Protein AF-A0A3S4TH93-F1 (afdb_monomer)

Solvent-accessible surface area (backbone atoms only — not comparable to full-atom values): 17987 Å² total; per-residue (Å²): 134,90,83,75,85,76,82,83,85,85,84,85,86,86,77,92,58,78,90,70,68,73,74,66,93,73,93,70,85,82,85,89,73,98,74,87,71,94,84,72,79,44,75,88,86,84,91,81,90,81,84,83,84,68,71,59,58,72,49,79,46,81,51,80,39,47,14,24,50,93,43,66,84,73,42,22,39,45,77,72,47,76,49,78,50,79,55,24,91,42,69,42,69,25,43,39,39,35,37,38,24,57,24,39,4,66,67,43,73,80,45,71,59,22,30,25,33,38,39,42,35,44,90,89,42,74,48,76,45,66,57,78,54,33,10,81,73,36,51,18,14,33,76,47,76,46,80,41,82,40,60,49,64,47,40,54,41,37,38,38,57,41,29,36,56,90,84,64,81,82,64,70,47,18,44,37,32,42,41,39,40,35,41,39,34,59,65,33,51,65,59,60,80,76,31,27,11,42,37,35,77,50,67,58,34,81,90,33,55,86,68,50,32,84,88,41,58,84,59,91,64,96,45,94,55,25,38,38,55,67,73,37,67,74,82,49,82,95,33,34,48,55,56,36,34,64,50,70,75,64,34,62,42,36,20,47,15,26,50,51,24,39,33,41,26,28,58,38,97,44,59,29,50,47,54,33,67,55,47,40,53,56,51,44,75,49,57,93,67,51,59,68,58,28,45,52,57,25,52,54,35,43,59,49,20,63,53,42,55,90,71,121

pLDDT: mean 88.84, std 12.14, range [34.12, 98.75]

Sequence (312 aa):
GISGATAFHFTAYRADITYLGLVGSGANTLSVGDMAFSKGDDGAGIAVIVDDGSGAAIQLRDGMDRAYAPNPSPGDTTIAQTFNFLPADIERTATLSMFFSSVEGVISGSGPQRPSAIEVTIDGVVEVLDNVLGSHDGDEWDTFIHSVNIPAGVTSLTVQALSVDNENVGRLVASLNWITAGLSVPPGEDEQGFGEGCTPGYWKQSQHFDSWPAPYTPETQFTSGTQFSDVFEDAFPGMTLLEVLGQGGGGLKALGRHTVAALFNGKSDVSYDLSWMKVIEAFNSVYPGSKKEYEALKNEFAGLNEQGCPLN

Nearest PDB structures (foldseek):
  6tjy-assembly1_G  TM=3.930E-01  e=1.238E-03  Influenza A virus (A/harbour seal/Germany/1/2014(H10N7))
  4f23-assembly1_C  TM=3.961E-01  e=1.658E-03  Influenza A virus (A/black-headed gull/Sweden/2/99(H16N3))
  4fiu-assembly1_C  TM=3.952E-01  e=1.758E-03  Influenza A virus (A/black-headed gull/Sweden/2/99(H16N3))
  8iyk-assembly1_J  TM=3.141E-01  e=1.505E-04  Escherichia phage Lambda
  6op0-assembly1_C  TM=4.498E-01  e=2.264E-01  Homo sapiens

Structure (mmCIF, N/CA/C/O backbone):
data_AF-A0A3S4TH93-F1
#
_entry.id   AF-A0A3S4TH93-F1
#
loop_
_atom_site.group_PDB
_atom_site.id
_atom_site.type_symbol
_atom_site.label_atom_id
_atom_site.label_alt_id
_atom_site.label_comp_id
_atom_site.label_asym_id
_atom_site.label_entity_id
_atom_site.label_seq_id
_atom_site.pdbx_PDB_ins_code
_atom_site.Cartn_x
_atom_site.Cartn_y
_atom_site.Cartn_z
_atom_site.occupancy
_atom_site.B_iso_or_equiv
_atom_site.auth_seq_id
_atom_site.auth_comp_id
_atom_site.auth_asym_id
_atom_site.auth_atom_id
_atom_site.pdbx_PDB_model_num
ATOM 1 N N . GLY A 1 1 ? 38.047 -22.038 -28.467 1.00 34.12 1 GLY A N 1
ATOM 2 C CA . GLY A 1 1 ? 37.950 -21.580 -27.073 1.00 34.12 1 GLY A CA 1
ATOM 3 C C . GLY A 1 1 ? 37.763 -20.089 -27.105 1.00 34.12 1 GLY A C 1
ATOM 4 O O . GLY A 1 1 ? 38.676 -19.409 -27.549 1.00 34.12 1 GLY A O 1
ATOM 5 N N . ILE A 1 2 ? 36.572 -19.607 -26.757 1.00 38.16 2 ILE A N 1
ATOM 6 C CA . ILE A 1 2 ? 36.279 -18.172 -26.719 1.00 38.16 2 ILE A CA 1
ATOM 7 C C . ILE A 1 2 ? 36.610 -17.715 -25.301 1.00 38.16 2 ILE A C 1
ATOM 9 O O . ILE A 1 2 ? 35.937 -18.079 -24.341 1.00 38.16 2 ILE A O 1
ATOM 13 N N . SER A 1 3 ? 37.741 -17.031 -25.178 1.00 43.16 3 SER A N 1
ATOM 14 C CA . SER A 1 3 ? 38.241 -16.458 -23.938 1.00 43.16 3 SER A CA 1
ATOM 15 C C . SER A 1 3 ? 37.475 -15.185 -23.594 1.00 43.16 3 SER A C 1
ATOM 17 O O . SER A 1 3 ? 37.432 -14.267 -24.410 1.00 43.16 3 SER A O 1
ATOM 19 N N . GLY A 1 4 ? 36.983 -15.112 -22.357 1.00 40.97 4 GLY A N 1
ATOM 20 C CA . GLY A 1 4 ? 36.744 -13.847 -21.665 1.00 40.97 4 GLY A CA 1
ATOM 21 C C . GLY A 1 4 ? 35.331 -13.287 -21.775 1.00 40.97 4 GLY A C 1
ATOM 22 O O . GLY A 1 4 ? 35.159 -12.178 -22.264 1.00 40.97 4 GLY A O 1
ATOM 23 N N . ALA A 1 5 ? 34.331 -13.991 -21.239 1.00 43.59 5 ALA A N 1
ATOM 24 C CA . ALA A 1 5 ? 33.166 -13.284 -20.715 1.00 43.59 5 ALA A CA 1
ATOM 25 C C . ALA A 1 5 ? 33.645 -12.486 -19.493 1.00 43.59 5 ALA A C 1
ATOM 27 O O . ALA A 1 5 ? 33.886 -13.052 -18.427 1.00 43.59 5 ALA A O 1
ATOM 28 N N . THR A 1 6 ? 33.879 -11.185 -19.655 1.00 46.28 6 THR A N 1
ATOM 29 C CA . THR A 1 6 ? 33.990 -10.285 -18.509 1.00 46.28 6 THR A CA 1
ATOM 30 C C . THR A 1 6 ? 32.668 -10.355 -17.762 1.00 46.28 6 THR A C 1
ATOM 32 O O . THR A 1 6 ? 31.643 -9.931 -18.292 1.00 46.28 6 THR A O 1
ATOM 35 N N . ALA A 1 7 ? 32.672 -10.931 -16.561 1.00 53.75 7 ALA A N 1
ATOM 36 C CA . ALA A 1 7 ? 31.523 -10.857 -15.675 1.00 53.75 7 ALA A CA 1
ATOM 37 C C . ALA A 1 7 ? 31.283 -9.375 -15.354 1.00 53.75 7 ALA A C 1
ATOM 39 O O . ALA A 1 7 ? 32.134 -8.712 -14.756 1.00 53.75 7 ALA A O 1
ATOM 40 N N . PHE A 1 8 ? 30.164 -8.831 -15.827 1.00 59.84 8 PHE A N 1
ATOM 41 C CA . PHE A 1 8 ? 29.694 -7.525 -15.391 1.00 59.84 8 PHE A CA 1
ATOM 42 C C . PHE A 1 8 ? 29.042 -7.723 -14.024 1.00 59.84 8 PHE A C 1
ATOM 44 O O . PHE A 1 8 ? 28.098 -8.500 -13.890 1.00 59.84 8 PHE A O 1
ATOM 51 N N . HIS A 1 9 ? 29.608 -7.082 -13.006 1.00 70.38 9 HIS A N 1
ATOM 52 C CA . HIS A 1 9 ? 29.091 -7.105 -11.645 1.00 70.38 9 HIS A CA 1
ATOM 53 C C . HIS A 1 9 ? 28.314 -5.814 -11.411 1.00 70.38 9 HIS A C 1
ATOM 55 O O . HIS A 1 9 ? 28.882 -4.734 -11.565 1.00 70.38 9 HIS A O 1
ATOM 61 N N . PHE A 1 10 ? 27.044 -5.947 -11.043 1.00 76.94 10 PHE A N 1
ATOM 62 C CA . PHE A 1 10 ? 26.177 -4.845 -10.644 1.00 76.94 10 PHE A CA 1
ATOM 63 C C . PHE A 1 10 ? 25.862 -5.000 -9.160 1.00 76.94 10 PHE A C 1
ATOM 65 O O . PHE A 1 10 ? 25.698 -6.123 -8.676 1.00 76.94 10 PHE A O 1
ATOM 72 N N . THR A 1 11 ? 25.804 -3.880 -8.449 1.00 85.25 11 THR A N 1
ATOM 73 C CA . THR A 1 11 ? 25.529 -3.855 -7.013 1.00 85.25 11 THR A CA 1
ATOM 74 C C . THR A 1 11 ? 24.635 -2.664 -6.712 1.00 85.25 11 THR A C 1
ATOM 76 O O . THR A 1 11 ? 24.977 -1.545 -7.079 1.00 85.25 11 THR A O 1
ATOM 79 N N . ALA A 1 12 ? 23.529 -2.893 -6.005 1.00 88.31 12 ALA A N 1
ATOM 80 C CA . ALA A 1 12 ? 22.790 -1.839 -5.317 1.00 88.31 12 ALA A CA 1
ATOM 81 C C . ALA A 1 12 ? 23.076 -1.916 -3.817 1.00 88.31 12 ALA A C 1
ATOM 83 O O . ALA A 1 12 ? 23.114 -3.003 -3.234 1.00 88.31 12 ALA A O 1
ATOM 84 N N . TYR A 1 13 ? 23.246 -0.753 -3.196 1.00 87.69 13 TYR A N 1
ATOM 85 C CA . TYR A 1 13 ? 23.358 -0.609 -1.749 1.00 87.69 13 TYR A CA 1
ATOM 86 C C . TYR A 1 13 ? 22.065 -0.024 -1.193 1.00 87.69 13 TYR A C 1
ATOM 88 O O . TYR A 1 13 ? 21.404 0.777 -1.850 1.00 87.69 13 TYR A O 1
ATOM 96 N N . ARG A 1 14 ? 21.708 -0.431 0.026 1.00 89.31 14 ARG A N 1
ATOM 97 C CA . ARG A 1 14 ? 20.491 0.009 0.715 1.00 89.31 14 ARG A CA 1
ATOM 98 C C . ARG A 1 14 ? 20.820 0.451 2.122 1.00 89.31 14 ARG A C 1
ATOM 100 O O . ARG A 1 14 ? 21.632 -0.182 2.797 1.00 89.31 14 ARG A O 1
ATOM 107 N N . ALA A 1 15 ? 20.141 1.497 2.564 1.00 89.56 15 ALA A N 1
ATOM 108 C CA . ALA A 1 15 ? 20.170 1.958 3.937 1.00 89.56 15 ALA A CA 1
ATOM 109 C C . ALA A 1 15 ? 18.773 2.440 4.328 1.00 89.56 15 ALA A C 1
ATOM 111 O O . ALA A 1 15 ? 18.174 3.242 3.612 1.00 89.56 15 ALA A O 1
ATOM 112 N N . ASP A 1 16 ? 18.272 1.967 5.468 1.00 91.00 16 ASP A N 1
ATOM 113 C CA . ASP A 1 16 ? 17.126 2.595 6.117 1.00 91.00 16 ASP A CA 1
ATOM 114 C C . ASP A 1 16 ? 17.605 3.886 6.791 1.00 91.00 16 ASP A C 1
ATOM 116 O O . ASP A 1 16 ? 18.435 3.863 7.704 1.00 91.00 16 ASP A O 1
ATOM 120 N N . ILE A 1 17 ? 17.101 5.016 6.299 1.00 92.00 17 ILE A N 1
ATOM 121 C CA . ILE A 1 17 ? 17.446 6.356 6.782 1.00 92.00 17 ILE A CA 1
ATOM 122 C C . ILE A 1 17 ? 16.330 6.991 7.621 1.00 92.00 17 ILE A C 1
ATOM 124 O O . ILE A 1 17 ? 16.443 8.160 7.990 1.00 92.00 17 ILE A O 1
ATOM 128 N N . THR A 1 18 ? 15.269 6.245 7.949 1.00 89.62 18 THR A N 1
ATOM 129 C CA . THR A 1 18 ? 14.057 6.759 8.613 1.00 89.62 18 THR A CA 1
ATOM 130 C C . THR A 1 18 ? 14.384 7.498 9.912 1.00 89.62 18 THR A C 1
ATOM 132 O O . THR A 1 18 ? 13.902 8.602 10.159 1.00 89.62 18 THR A O 1
ATOM 135 N N . TYR A 1 19 ? 15.283 6.939 10.725 1.00 91.50 19 TYR A N 1
ATOM 136 C CA . TYR A 1 19 ? 15.655 7.502 12.027 1.00 91.50 19 TYR A CA 1
ATOM 137 C C . TYR A 1 19 ? 16.681 8.640 11.960 1.00 91.50 19 TYR A C 1
ATOM 139 O O . TYR A 1 19 ? 17.022 9.214 12.993 1.00 91.50 19 TYR A O 1
ATOM 147 N N . LEU A 1 20 ? 17.183 8.983 10.769 1.00 91.06 20 LEU A N 1
ATOM 148 C CA . LEU A 1 20 ? 18.165 10.057 10.606 1.00 91.06 20 LEU A CA 1
ATOM 149 C C . LEU A 1 20 ? 17.520 11.452 10.590 1.00 91.06 20 LEU A C 1
ATOM 151 O O . LEU A 1 20 ? 18.237 12.446 10.675 1.00 91.06 20 LEU A O 1
ATOM 155 N N . GLY A 1 21 ? 16.187 11.541 10.475 1.00 90.38 21 GLY A N 1
ATOM 156 C CA . GLY A 1 21 ? 15.466 12.818 10.438 1.00 90.38 21 GLY A CA 1
ATOM 157 C C . GLY A 1 21 ? 15.796 13.676 9.211 1.00 90.38 21 GLY A C 1
ATOM 158 O O . GLY A 1 21 ? 15.691 14.898 9.274 1.00 90.38 21 GLY A O 1
ATOM 159 N N . LEU A 1 22 ? 16.236 13.045 8.114 1.00 90.25 22 LEU A N 1
ATOM 160 C CA . LEU A 1 22 ? 16.662 13.722 6.880 1.00 90.25 22 LEU A CA 1
ATOM 161 C C . LEU A 1 22 ? 15.500 14.090 5.950 1.00 90.25 22 LEU A C 1
ATOM 163 O O . LEU A 1 22 ? 15.680 14.905 5.050 1.00 90.25 22 LEU A O 1
ATOM 167 N N . VAL A 1 23 ? 14.336 13.469 6.147 1.00 91.56 23 VAL A N 1
ATOM 168 C CA . VAL A 1 23 ? 13.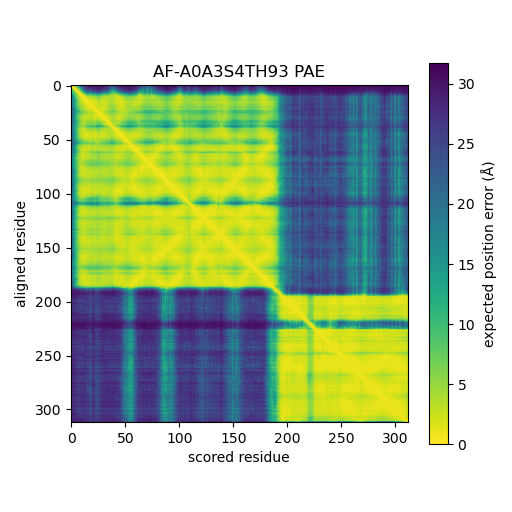128 13.697 5.351 1.00 91.56 23 VAL A CA 1
ATOM 169 C C . VAL A 1 23 ? 12.035 14.218 6.276 1.00 91.56 23 VAL A C 1
ATOM 171 O O . VAL A 1 23 ? 11.692 13.571 7.264 1.00 91.56 23 VAL A O 1
ATOM 174 N N . GLY A 1 24 ? 11.497 15.393 5.959 1.00 88.44 24 GLY A N 1
ATOM 175 C CA . GLY A 1 24 ? 10.366 16.005 6.652 1.00 88.44 24 GLY A CA 1
ATOM 176 C C . GLY A 1 24 ? 9.318 16.550 5.684 1.00 88.44 24 GLY A C 1
ATOM 177 O O . GLY A 1 24 ? 9.437 16.422 4.466 1.00 88.44 24 GLY A O 1
ATOM 178 N N . SER A 1 25 ? 8.274 17.176 6.226 1.00 85.69 25 SER A N 1
ATOM 179 C CA . SER A 1 25 ? 7.229 17.808 5.418 1.00 85.69 25 SER A CA 1
ATOM 180 C C . SER A 1 25 ? 7.787 18.950 4.561 1.00 85.69 25 SER A C 1
ATOM 182 O O . SER A 1 25 ? 8.503 19.819 5.059 1.00 85.69 25 SER A O 1
ATOM 184 N N . GLY A 1 26 ? 7.391 18.994 3.288 1.00 87.19 26 GLY A N 1
ATOM 185 C CA . GLY A 1 26 ? 7.821 20.019 2.336 1.00 87.19 26 GLY A CA 1
ATOM 186 C C . GLY A 1 26 ? 9.025 19.597 1.491 1.00 87.19 26 GLY A C 1
ATOM 187 O O . GLY A 1 26 ? 9.290 18.412 1.302 1.00 87.19 26 GLY A O 1
ATOM 188 N N . ALA A 1 27 ? 9.724 20.579 0.920 1.00 89.38 27 ALA A N 1
ATOM 189 C CA . ALA A 1 27 ? 10.884 20.324 0.073 1.00 89.38 27 ALA A CA 1
ATOM 190 C C . ALA A 1 27 ? 12.091 19.896 0.920 1.00 89.38 27 ALA A C 1
ATOM 192 O O . ALA A 1 27 ? 12.457 20.582 1.874 1.00 89.38 27 ALA A O 1
ATOM 193 N N . ASN A 1 28 ? 12.727 18.792 0.531 1.00 89.88 28 ASN A N 1
ATOM 194 C CA . ASN A 1 28 ? 13.939 18.278 1.158 1.00 89.88 28 ASN A CA 1
ATOM 195 C C . ASN A 1 28 ? 15.087 18.311 0.144 1.00 89.88 28 ASN A C 1
ATOM 197 O O . ASN A 1 28 ? 14.879 18.049 -1.039 1.00 89.88 28 ASN A O 1
ATOM 201 N N . THR A 1 29 ? 16.301 18.584 0.620 1.00 91.94 29 THR A N 1
ATOM 202 C CA . THR A 1 29 ? 17.531 18.450 -0.167 1.00 91.94 29 THR A CA 1
ATOM 203 C C . THR A 1 29 ? 18.443 17.480 0.561 1.00 91.94 29 THR A C 1
ATOM 205 O O . THR A 1 29 ? 18.827 17.737 1.701 1.00 91.94 29 THR A O 1
ATOM 208 N N . LEU A 1 30 ? 18.795 16.378 -0.096 1.00 90.50 30 LEU A N 1
ATOM 209 C CA . LEU A 1 30 ? 19.685 15.361 0.449 1.00 90.50 30 LEU A CA 1
ATOM 210 C C . LEU A 1 30 ? 20.911 15.223 -0.450 1.00 90.50 30 LEU A C 1
ATOM 212 O O . LEU A 1 30 ? 20.802 15.285 -1.672 1.00 90.50 30 LEU A O 1
ATOM 216 N N . SER A 1 31 ? 22.069 15.019 0.173 1.00 88.88 31 SER A N 1
ATOM 217 C CA . SER A 1 31 ? 23.312 14.697 -0.523 1.00 88.88 31 SER A CA 1
ATOM 218 C C . SER A 1 31 ? 23.680 13.255 -0.217 1.00 88.88 31 SER A C 1
ATOM 220 O O . SER A 1 31 ? 23.850 12.897 0.949 1.00 88.88 31 SER A O 1
ATOM 222 N N . VAL A 1 32 ? 23.830 12.446 -1.261 1.00 87.38 32 VAL A N 1
ATOM 223 C CA . VAL A 1 32 ? 24.390 11.096 -1.166 1.00 87.38 32 VAL A CA 1
ATOM 224 C C . VAL A 1 32 ? 25.852 11.190 -1.595 1.00 87.38 32 VAL A C 1
ATOM 226 O O . VAL A 1 32 ? 26.156 11.748 -2.647 1.00 87.38 32 VAL A O 1
ATOM 229 N N . GLY A 1 33 ? 26.770 10.720 -0.754 1.00 85.56 33 GLY A N 1
ATOM 230 C CA . GLY A 1 33 ? 28.208 10.895 -0.953 1.00 85.56 33 GLY A CA 1
ATOM 231 C C . GLY A 1 33 ? 29.023 9.783 -0.305 1.00 85.56 33 GLY A C 1
ATOM 232 O O . GLY A 1 33 ? 28.468 8.798 0.175 1.00 85.56 33 GLY A O 1
ATOM 233 N N . ASP A 1 34 ? 30.347 9.946 -0.319 1.00 84.75 34 ASP A N 1
ATOM 234 C CA . ASP A 1 34 ? 31.323 8.995 0.236 1.00 84.75 34 ASP A CA 1
ATOM 235 C C . ASP A 1 34 ? 31.238 7.569 -0.350 1.00 84.75 34 ASP A C 1
ATOM 237 O O . ASP A 1 34 ? 31.685 6.593 0.256 1.00 84.75 34 ASP A O 1
ATOM 241 N N . MET A 1 35 ? 30.710 7.454 -1.574 1.00 82.38 35 MET A N 1
ATOM 242 C CA . MET A 1 35 ? 30.677 6.218 -2.355 1.00 82.38 35 MET A CA 1
ATOM 243 C C . MET A 1 35 ? 31.879 6.151 -3.301 1.00 82.38 35 MET A C 1
ATOM 245 O O . MET A 1 35 ? 32.229 7.128 -3.963 1.00 82.38 35 MET A O 1
ATOM 249 N N . ALA A 1 36 ? 32.527 4.987 -3.365 1.00 81.75 36 ALA A N 1
ATOM 250 C CA . ALA A 1 36 ? 33.681 4.750 -4.225 1.00 81.75 36 ALA A CA 1
ATOM 251 C C . ALA A 1 36 ? 33.323 3.752 -5.333 1.00 81.75 36 ALA A C 1
ATOM 253 O O . ALA A 1 36 ? 33.231 2.546 -5.092 1.00 81.75 36 ALA A O 1
ATOM 254 N N . PHE A 1 37 ? 33.170 4.252 -6.558 1.00 79.88 37 PHE A N 1
ATOM 255 C CA . PHE A 1 37 ? 32.864 3.439 -7.732 1.00 79.88 37 PHE A CA 1
ATOM 256 C C . PHE A 1 37 ? 34.135 3.118 -8.518 1.00 79.88 37 PHE A C 1
ATOM 258 O O . PHE A 1 37 ? 34.953 3.989 -8.804 1.00 79.88 37 PHE A O 1
ATOM 265 N N . SER A 1 38 ? 34.315 1.847 -8.879 1.00 74.81 38 SER A N 1
ATOM 266 C CA . SER A 1 38 ? 35.478 1.389 -9.659 1.00 74.81 38 SER A CA 1
ATOM 267 C C . SER A 1 38 ? 35.203 1.271 -11.164 1.00 74.81 38 SER A C 1
ATOM 269 O O . SER A 1 38 ? 36.129 1.022 -11.937 1.00 74.81 38 SER A O 1
ATOM 271 N N . LYS A 1 39 ? 33.935 1.412 -11.574 1.00 76.12 39 LYS A N 1
ATOM 272 C CA . LYS A 1 39 ? 33.445 1.162 -12.938 1.00 76.12 39 LYS A CA 1
ATOM 273 C C . LYS A 1 39 ? 32.494 2.263 -13.410 1.00 76.12 39 LYS A C 1
ATOM 275 O O . LYS A 1 39 ? 32.852 2.987 -14.329 1.00 76.12 39 LYS A O 1
ATOM 280 N N . GLY A 1 40 ? 31.332 2.371 -12.774 1.00 81.00 40 GLY A N 1
ATOM 281 C CA . GLY A 1 40 ? 30.275 3.326 -13.096 1.00 81.00 40 GLY A CA 1
ATOM 282 C C . GLY A 1 40 ? 29.412 3.593 -11.867 1.00 81.00 40 GLY A C 1
ATOM 283 O O . GLY A 1 40 ? 29.483 2.836 -10.893 1.00 81.00 40 GLY A O 1
ATOM 284 N N . ASP A 1 41 ? 28.675 4.692 -11.929 1.00 87.44 41 ASP A N 1
ATOM 285 C CA . ASP A 1 41 ? 27.694 5.137 -10.948 1.00 87.44 41 ASP A CA 1
ATOM 286 C C . ASP A 1 41 ? 26.419 5.460 -11.724 1.00 87.44 41 ASP A C 1
ATOM 288 O O . ASP A 1 41 ? 26.376 6.466 -12.429 1.00 87.44 41 ASP A O 1
ATOM 292 N N . ASP A 1 42 ? 25.425 4.581 -11.627 1.00 88.75 42 ASP A N 1
ATOM 293 C CA . ASP A 1 42 ? 24.153 4.750 -12.331 1.00 88.75 42 ASP A CA 1
ATOM 294 C C . ASP A 1 42 ? 23.154 5.570 -11.488 1.00 88.75 42 ASP A C 1
ATOM 296 O O . ASP A 1 42 ? 21.990 5.675 -11.855 1.00 88.75 42 ASP A O 1
ATOM 300 N N . GLY A 1 43 ? 23.564 6.105 -10.329 1.00 88.75 43 GLY A N 1
ATOM 301 C CA . GLY A 1 43 ? 22.745 6.978 -9.490 1.00 88.75 43 GLY A CA 1
ATOM 302 C C . GLY A 1 43 ? 22.190 6.347 -8.208 1.00 88.75 43 GLY A C 1
ATOM 303 O O . GLY A 1 43 ? 22.542 5.242 -7.786 1.00 88.75 43 GLY A O 1
ATOM 304 N N . ALA A 1 44 ? 21.322 7.110 -7.540 1.00 89.75 44 ALA A N 1
ATOM 305 C CA . ALA A 1 44 ? 20.690 6.742 -6.277 1.00 89.75 44 ALA A CA 1
ATOM 306 C C . ALA A 1 44 ? 19.268 7.312 -6.186 1.00 89.75 44 ALA A C 1
ATOM 308 O O . ALA A 1 44 ? 19.004 8.428 -6.631 1.00 89.75 44 ALA A O 1
ATOM 309 N N . GLY A 1 45 ? 18.374 6.568 -5.534 1.00 90.50 45 GLY A N 1
ATOM 310 C CA . GLY A 1 45 ? 16.994 6.976 -5.273 1.00 90.50 45 GLY A CA 1
ATOM 311 C C . GLY A 1 45 ? 16.618 6.835 -3.803 1.00 90.50 45 GLY A C 1
ATOM 312 O O . GLY A 1 45 ? 17.237 6.078 -3.054 1.00 90.50 45 GLY A O 1
ATOM 313 N N . ILE A 1 46 ? 15.576 7.559 -3.394 1.00 92.38 46 ILE A N 1
ATOM 314 C CA . ILE A 1 46 ? 15.001 7.481 -2.049 1.00 92.38 46 ILE A CA 1
ATOM 315 C C . ILE A 1 46 ? 13.530 7.112 -2.184 1.00 92.38 46 ILE A C 1
ATOM 317 O O . ILE A 1 46 ? 12.750 7.862 -2.766 1.00 92.38 46 ILE A O 1
ATOM 321 N N . ALA A 1 47 ? 13.149 5.968 -1.619 1.00 92.75 47 ALA A N 1
ATOM 322 C CA . ALA A 1 47 ? 11.749 5.613 -1.436 1.00 92.75 47 ALA A CA 1
ATOM 323 C C . ALA A 1 47 ? 11.257 6.199 -0.108 1.00 92.75 47 ALA A C 1
ATOM 325 O O . ALA A 1 47 ? 11.873 5.978 0.935 1.00 92.75 47 ALA A O 1
ATOM 326 N N . VAL A 1 48 ? 10.154 6.946 -0.150 1.00 91.62 48 VAL A N 1
ATOM 327 C CA . VAL A 1 48 ? 9.543 7.554 1.036 1.00 91.62 48 VAL A CA 1
ATOM 328 C C . VAL A 1 48 ? 8.134 7.000 1.195 1.00 91.62 48 VAL A C 1
ATOM 330 O O . VAL A 1 48 ? 7.326 7.089 0.274 1.00 91.62 48 VAL A O 1
ATOM 333 N N . ILE A 1 49 ? 7.845 6.446 2.371 1.00 90.50 49 ILE A N 1
ATOM 334 C CA . ILE A 1 49 ? 6.482 6.126 2.798 1.00 90.50 49 ILE A CA 1
ATOM 335 C C . ILE A 1 49 ? 6.014 7.283 3.676 1.00 90.50 49 ILE A C 1
ATOM 337 O O . ILE A 1 49 ? 6.648 7.586 4.687 1.00 90.50 49 ILE A O 1
ATOM 341 N N . VAL A 1 50 ? 4.936 7.945 3.263 1.00 85.69 50 VAL A N 1
ATOM 342 C CA . VAL A 1 50 ? 4.349 9.082 3.977 1.00 85.69 50 VAL A CA 1
ATOM 343 C C . VAL A 1 50 ? 2.985 8.667 4.507 1.00 85.69 50 VAL A C 1
ATOM 345 O O . VAL A 1 50 ? 2.194 8.088 3.770 1.00 85.69 50 VAL A O 1
ATOM 348 N N . ASP A 1 51 ? 2.729 8.987 5.771 1.00 83.62 51 ASP A N 1
ATOM 349 C CA . ASP A 1 51 ? 1.395 8.956 6.363 1.00 83.62 51 ASP A CA 1
ATOM 350 C C . ASP A 1 51 ? 0.832 10.381 6.331 1.00 83.62 51 ASP A C 1
ATOM 352 O O . ASP A 1 51 ? 1.331 11.281 7.014 1.00 83.62 51 ASP A O 1
ATOM 356 N N . ASP A 1 52 ? -0.157 10.603 5.471 1.00 77.00 52 ASP A N 1
ATOM 357 C CA . ASP A 1 52 ? -0.896 11.861 5.356 1.00 77.00 52 ASP A CA 1
ATOM 358 C C . ASP A 1 52 ? -2.279 11.795 6.032 1.00 77.00 52 ASP A C 1
ATOM 360 O O . ASP A 1 52 ? -3.094 12.708 5.879 1.00 77.00 52 ASP A O 1
ATOM 364 N N . GLY A 1 53 ? -2.538 10.734 6.803 1.00 74.94 53 GLY A N 1
ATOM 365 C CA . GLY A 1 53 ? -3.827 10.427 7.411 1.00 74.94 53 GLY A CA 1
ATOM 366 C C . GLY A 1 53 ? -4.777 9.645 6.501 1.00 74.94 53 GLY A C 1
ATOM 367 O O . GLY A 1 53 ? -5.836 9.230 6.973 1.00 74.94 53 GLY A O 1
ATOM 368 N N . SER A 1 54 ? -4.432 9.420 5.227 1.00 74.25 54 SER A N 1
ATOM 369 C CA . SER A 1 54 ? -5.129 8.440 4.394 1.00 74.25 54 SER A CA 1
ATOM 370 C C . SER A 1 54 ? -4.592 7.031 4.668 1.00 74.25 54 SER A C 1
ATOM 372 O O . SER A 1 54 ? -3.392 6.812 4.830 1.00 74.25 54 SER A O 1
ATOM 374 N N . GLY A 1 55 ? -5.492 6.049 4.767 1.00 78.62 55 GLY A N 1
ATOM 375 C CA . GLY A 1 55 ? -5.092 4.646 4.846 1.00 78.62 55 GLY A CA 1
ATOM 376 C C . GLY A 1 55 ? -4.534 4.167 3.504 1.00 78.62 55 GLY A C 1
ATOM 377 O O . GLY A 1 55 ? -4.978 4.626 2.455 1.00 78.62 55 GLY A O 1
ATOM 378 N N . ALA A 1 56 ? -3.593 3.222 3.527 1.00 86.19 56 ALA A N 1
ATOM 379 C CA . ALA A 1 56 ? -3.174 2.473 2.344 1.00 86.19 56 ALA A CA 1
ATOM 380 C C . ALA A 1 56 ? -2.502 1.151 2.734 1.00 86.19 56 ALA A C 1
ATOM 382 O O . ALA A 1 56 ? -1.735 1.079 3.698 1.00 86.19 56 ALA A O 1
ATOM 383 N N . ALA A 1 57 ? -2.731 0.106 1.940 1.00 86.94 57 ALA A N 1
ATOM 384 C CA . ALA A 1 57 ? -1.918 -1.099 1.982 1.00 86.94 57 ALA A CA 1
ATOM 385 C C . ALA A 1 57 ? -0.638 -0.858 1.172 1.00 86.94 57 ALA A C 1
ATOM 387 O O . ALA A 1 57 ? -0.689 -0.670 -0.045 1.00 86.94 57 ALA A O 1
ATOM 388 N N . ILE A 1 58 ? 0.511 -0.874 1.850 1.00 92.69 58 ILE A N 1
ATOM 389 C CA . ILE A 1 58 ? 1.813 -0.592 1.239 1.00 92.69 58 ILE A CA 1
ATOM 390 C C . ILE A 1 58 ? 2.681 -1.841 1.261 1.00 92.69 58 ILE A C 1
ATOM 392 O O . ILE A 1 58 ? 2.833 -2.511 2.283 1.00 92.69 58 ILE A O 1
ATOM 396 N N . GLN A 1 59 ? 3.289 -2.143 0.121 1.00 95.31 59 GLN A N 1
ATOM 397 C CA . GLN A 1 59 ? 4.256 -3.220 -0.018 1.00 95.31 59 GLN A CA 1
ATOM 398 C C . GLN A 1 59 ? 5.476 -2.737 -0.776 1.00 95.31 59 GLN A C 1
ATOM 400 O O . GLN A 1 59 ? 5.347 -2.075 -1.800 1.00 95.31 59 GLN A O 1
ATOM 405 N N . LEU A 1 60 ? 6.652 -3.154 -0.314 1.00 94.94 60 LEU A N 1
ATOM 406 C CA . LEU A 1 60 ? 7.917 -2.937 -1.001 1.00 94.94 60 LEU A CA 1
ATOM 407 C C . LEU A 1 60 ? 8.501 -4.278 -1.457 1.00 94.94 60 LEU A C 1
ATOM 409 O O . LEU A 1 60 ? 8.376 -5.310 -0.786 1.00 94.94 60 LEU A O 1
ATOM 413 N N . ARG A 1 61 ? 9.134 -4.264 -2.624 1.00 93.56 61 ARG A N 1
ATOM 414 C CA . ARG A 1 61 ? 9.990 -5.317 -3.157 1.00 93.56 61 ARG A CA 1
ATOM 415 C C . ARG A 1 61 ? 11.336 -4.683 -3.407 1.00 93.56 61 ARG A C 1
ATOM 417 O O . ARG A 1 61 ? 11.450 -3.742 -4.182 1.00 93.56 61 ARG A O 1
ATOM 424 N N . ASP A 1 62 ? 12.337 -5.201 -2.722 1.00 88.00 62 ASP A N 1
ATOM 425 C CA . ASP A 1 62 ? 13.675 -4.651 -2.764 1.00 88.00 62 ASP A CA 1
ATOM 426 C C . ASP A 1 62 ? 14.652 -5.772 -3.123 1.00 88.00 62 ASP A C 1
ATOM 428 O O . ASP A 1 62 ? 15.014 -6.628 -2.319 1.00 88.00 62 ASP A O 1
ATOM 432 N N . GLY A 1 63 ? 15.085 -5.790 -4.375 1.00 84.44 63 GLY A N 1
ATOM 433 C CA . GLY A 1 63 ? 15.996 -6.777 -4.953 1.00 84.44 63 GLY A CA 1
ATOM 434 C C . GLY A 1 63 ? 16.544 -6.185 -6.243 1.00 84.44 63 GLY A C 1
ATOM 435 O O . GLY A 1 63 ? 15.759 -5.640 -7.000 1.00 84.44 63 GLY A O 1
ATOM 436 N N . MET A 1 64 ? 17.859 -6.226 -6.472 1.00 90.06 64 MET A N 1
ATOM 437 C CA . MET A 1 64 ? 18.379 -5.881 -7.795 1.00 90.06 64 MET A CA 1
ATOM 438 C C . MET A 1 64 ? 18.154 -7.087 -8.700 1.00 90.06 64 MET A C 1
ATOM 440 O O . MET A 1 64 ? 18.794 -8.122 -8.509 1.00 90.06 64 MET A O 1
ATOM 444 N N . ASP A 1 65 ? 17.254 -6.937 -9.663 1.00 94.00 65 ASP A N 1
ATOM 445 C CA . ASP A 1 65 ? 16.998 -7.917 -10.709 1.00 94.00 65 ASP A CA 1
ATOM 446 C C . ASP A 1 65 ? 17.380 -7.330 -12.069 1.00 94.00 65 ASP A C 1
ATOM 448 O O . ASP A 1 65 ? 17.019 -6.201 -12.402 1.00 94.00 65 ASP A O 1
ATOM 452 N N . ARG A 1 66 ? 18.169 -8.071 -12.844 1.00 92.44 66 ARG A N 1
ATOM 453 C CA . ARG A 1 66 ? 18.812 -7.555 -14.054 1.00 92.44 66 ARG A CA 1
ATOM 454 C C . ARG A 1 66 ? 18.359 -8.328 -15.275 1.00 92.44 66 ARG A C 1
ATOM 456 O O . ARG A 1 66 ? 18.514 -9.544 -15.324 1.00 92.44 66 ARG A O 1
ATOM 463 N N . ALA A 1 67 ? 17.996 -7.593 -16.321 1.00 94.75 67 ALA A N 1
ATOM 464 C CA . ALA A 1 67 ? 17.731 -8.152 -17.638 1.00 94.75 67 ALA A CA 1
ATOM 465 C C . ALA A 1 67 ? 18.579 -7.484 -18.718 1.00 94.75 67 ALA A C 1
ATOM 467 O O . ALA A 1 67 ? 18.715 -6.263 -18.783 1.00 94.75 67 ALA A O 1
ATOM 468 N N . TYR A 1 68 ? 19.124 -8.305 -19.610 1.00 95.00 68 TYR A N 1
ATOM 469 C CA . TYR A 1 68 ? 19.642 -7.850 -20.892 1.00 95.00 68 TYR A CA 1
ATOM 470 C C . TYR A 1 68 ? 19.521 -8.996 -21.893 1.00 95.00 68 TYR A C 1
ATOM 472 O O . TYR A 1 68 ? 20.285 -9.958 -21.801 1.00 95.00 68 TYR A O 1
ATOM 480 N N . ALA A 1 69 ? 18.572 -8.901 -22.829 1.00 93.62 69 ALA A N 1
ATOM 481 C CA . ALA A 1 69 ? 18.153 -10.027 -23.675 1.00 93.62 69 ALA A CA 1
ATOM 482 C C . ALA A 1 69 ? 19.285 -10.774 -24.411 1.00 93.62 69 ALA A C 1
ATOM 484 O O . ALA A 1 69 ? 19.174 -11.981 -24.597 1.00 93.62 69 ALA A O 1
ATOM 485 N N . PRO A 1 70 ? 20.394 -10.127 -24.827 1.00 93.44 70 PRO A N 1
ATOM 486 C CA . PRO A 1 70 ? 21.531 -10.829 -25.426 1.00 93.44 70 PRO A CA 1
ATOM 487 C C . PRO A 1 70 ? 22.317 -11.757 -24.482 1.00 93.44 70 PRO A C 1
ATOM 489 O O . PRO A 1 70 ? 23.194 -12.487 -24.949 1.00 93.44 70 PRO A O 1
ATOM 492 N N . ASN A 1 71 ? 22.074 -11.723 -23.170 1.00 92.06 71 ASN A N 1
ATOM 493 C CA . ASN A 1 71 ? 22.683 -12.662 -22.229 1.00 92.06 71 ASN A CA 1
ATOM 494 C C . ASN A 1 71 ? 22.053 -14.059 -22.337 1.00 92.06 71 ASN A C 1
ATOM 496 O O . ASN A 1 71 ? 20.935 -14.208 -22.813 1.00 92.06 71 ASN A O 1
ATOM 500 N N . PRO A 1 72 ? 22.729 -15.109 -21.844 1.00 90.69 72 PRO A N 1
ATOM 501 C CA . PRO A 1 72 ? 22.069 -16.383 -21.600 1.00 90.69 72 PRO A CA 1
ATOM 502 C C . PRO A 1 72 ? 21.133 -16.303 -20.385 1.00 90.69 72 PRO A C 1
ATOM 504 O O . PRO A 1 72 ? 21.451 -15.638 -19.393 1.00 90.69 72 PRO A O 1
ATOM 507 N N . SER A 1 73 ? 20.053 -17.086 -20.416 1.00 89.19 73 SER A N 1
ATOM 508 C CA . SER A 1 73 ? 19.212 -17.346 -19.244 1.00 89.19 73 SER A CA 1
ATOM 509 C C . SER A 1 73 ? 20.046 -17.777 -18.025 1.00 89.19 73 SER A C 1
ATOM 511 O O . SER A 1 73 ? 20.936 -18.627 -18.160 1.00 89.19 73 SER A O 1
ATOM 513 N N . PRO A 1 74 ? 19.753 -17.246 -16.823 1.00 89.25 74 PRO A N 1
ATOM 514 C CA . PRO A 1 74 ? 18.593 -16.400 -16.499 1.00 89.25 74 PRO A CA 1
ATOM 515 C C . PRO A 1 74 ? 18.825 -14.883 -16.664 1.00 89.25 74 PRO A C 1
ATOM 517 O O . PRO A 1 74 ? 17.987 -14.103 -1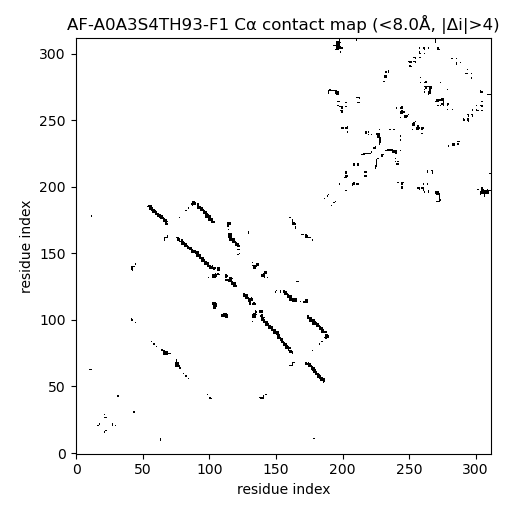6.246 1.00 89.25 74 PRO A O 1
ATOM 520 N N . GLY A 1 75 ? 19.963 -14.433 -17.206 1.00 89.44 75 GLY A N 1
ATOM 521 C CA . GLY A 1 75 ? 20.320 -13.004 -17.254 1.00 89.44 75 GLY A CA 1
ATOM 522 C C . GLY A 1 75 ? 19.705 -12.208 -18.412 1.00 89.44 75 GLY A C 1
ATOM 523 O O . GLY A 1 75 ? 20.111 -11.063 -18.643 1.00 89.44 75 GLY A O 1
ATOM 524 N N . ASP A 1 76 ? 18.818 -12.831 -19.181 1.00 92.44 76 ASP A N 1
ATOM 525 C CA . ASP A 1 76 ? 18.065 -12.269 -20.304 1.00 92.44 76 ASP A CA 1
ATOM 526 C C . ASP A 1 76 ? 16.724 -11.654 -19.884 1.00 92.44 76 ASP A C 1
ATOM 528 O O . ASP A 1 76 ? 16.188 -10.827 -20.619 1.00 92.44 76 ASP A O 1
ATOM 532 N N . THR A 1 77 ? 16.220 -11.988 -18.694 1.00 95.31 77 THR A N 1
ATOM 533 C CA . THR A 1 77 ? 14.927 -11.527 -18.175 1.00 95.31 77 THR A CA 1
ATOM 534 C C . THR A 1 77 ? 14.991 -11.236 -16.678 1.00 95.31 77 THR A C 1
ATOM 536 O O . THR A 1 77 ? 15.811 -11.805 -15.967 1.00 95.31 77 THR A O 1
ATOM 539 N N . THR A 1 78 ? 14.089 -10.381 -16.194 1.00 97.12 78 THR A N 1
ATOM 540 C CA . THR A 1 78 ? 13.783 -10.293 -14.759 1.00 97.12 78 THR A CA 1
ATOM 541 C C . THR A 1 78 ? 12.764 -11.366 -14.372 1.00 97.12 78 THR A C 1
ATOM 543 O O . THR A 1 78 ? 12.212 -12.056 -15.237 1.00 97.12 78 THR A O 1
ATOM 546 N N . ILE A 1 79 ? 12.485 -11.495 -13.079 1.00 96.50 79 ILE A N 1
ATOM 547 C CA . ILE A 1 79 ? 11.434 -12.331 -12.507 1.00 96.50 79 ILE A CA 1
ATOM 548 C C . ILE A 1 79 ? 10.249 -11.447 -12.115 1.00 96.50 79 ILE A C 1
ATOM 550 O O . ILE A 1 79 ? 10.386 -10.512 -11.323 1.00 96.50 79 ILE A O 1
ATOM 554 N N . ALA A 1 80 ? 9.061 -11.800 -12.607 1.00 97.94 80 ALA A N 1
ATOM 555 C CA . ALA A 1 80 ? 7.821 -11.125 -12.248 1.00 97.94 80 ALA A CA 1
ATOM 556 C C . ALA A 1 80 ? 7.601 -11.085 -10.724 1.00 97.94 80 ALA A C 1
ATOM 558 O O . ALA A 1 80 ? 7.707 -12.101 -10.031 1.00 97.94 80 ALA A O 1
ATOM 559 N N . GLN A 1 81 ? 7.255 -9.909 -10.202 1.00 98.31 81 GLN A N 1
ATOM 560 C CA . GLN A 1 81 ? 6.946 -9.695 -8.792 1.00 98.31 81 GLN A CA 1
ATOM 561 C C . GLN A 1 81 ? 5.443 -9.527 -8.609 1.00 98.31 81 GLN A C 1
ATOM 563 O O . GLN A 1 81 ? 4.809 -8.753 -9.319 1.00 98.31 81 GLN A O 1
ATOM 568 N N . THR A 1 82 ? 4.875 -10.237 -7.634 1.00 97.62 82 THR A N 1
ATOM 569 C CA . THR A 1 82 ? 3.446 -10.141 -7.305 1.00 97.62 82 THR A CA 1
ATOM 570 C C . THR A 1 82 ? 3.239 -9.414 -5.982 1.00 97.62 82 THR A C 1
ATOM 572 O O . THR A 1 82 ? 3.893 -9.707 -4.973 1.00 97.62 82 THR A O 1
ATOM 575 N N . PHE A 1 83 ? 2.303 -8.475 -5.995 1.00 97.12 83 PHE A N 1
ATOM 576 C CA . PHE A 1 83 ? 1.789 -7.748 -4.847 1.00 97.12 83 PHE A CA 1
ATOM 577 C C . PHE A 1 83 ? 0.391 -8.269 -4.533 1.00 97.12 83 PHE A C 1
ATOM 579 O O . PHE A 1 83 ? -0.465 -8.287 -5.412 1.00 97.12 83 PHE A O 1
ATOM 586 N N . ASN A 1 84 ? 0.165 -8.693 -3.289 1.00 91.50 84 ASN A N 1
ATOM 587 C CA . ASN A 1 84 ? -1.131 -9.215 -2.846 1.00 91.50 84 ASN A CA 1
ATOM 588 C C . ASN A 1 84 ? -1.810 -8.199 -1.933 1.00 91.50 84 ASN A C 1
ATOM 590 O O . ASN A 1 84 ? -1.170 -7.693 -1.016 1.00 91.50 84 ASN A O 1
ATOM 594 N N . PHE A 1 85 ? -3.084 -7.919 -2.143 1.00 86.88 85 PHE A N 1
ATOM 595 C CA . PHE A 1 85 ? -3.861 -6.970 -1.353 1.00 86.88 85 PHE A CA 1
ATOM 596 C C . PHE A 1 85 ? -5.265 -7.518 -1.101 1.00 86.88 85 PHE A C 1
ATOM 598 O O . PHE A 1 85 ? -5.715 -8.453 -1.762 1.00 86.88 85 PHE A O 1
ATOM 605 N N . LEU A 1 86 ? -5.952 -6.953 -0.108 1.00 82.44 86 LEU A N 1
ATOM 606 C CA . LEU A 1 86 ? -7.347 -7.299 0.140 1.00 82.44 86 LEU A CA 1
ATOM 607 C C . LEU A 1 86 ? -8.219 -6.807 -1.027 1.00 82.44 86 LEU A C 1
ATOM 609 O O . LEU A 1 86 ? -7.928 -5.737 -1.583 1.00 82.44 86 LEU A O 1
ATOM 613 N N . PRO A 1 87 ? -9.255 -7.571 -1.416 1.00 80.06 87 PRO A N 1
ATOM 614 C CA . PRO A 1 87 ? -10.243 -7.095 -2.375 1.00 80.06 87 PRO A CA 1
ATOM 615 C C . PRO A 1 87 ? -11.047 -5.932 -1.781 1.00 80.06 87 PRO A C 1
ATOM 617 O O . PRO A 1 87 ? -11.056 -5.733 -0.570 1.00 80.06 87 PRO A O 1
ATOM 620 N N . ALA A 1 88 ? -11.716 -5.183 -2.651 1.00 75.56 88 ALA A N 1
ATOM 621 C CA . ALA A 1 88 ? -12.694 -4.161 -2.290 1.00 75.56 88 ALA A CA 1
ATOM 622 C C . ALA A 1 88 ? -13.881 -4.250 -3.251 1.00 75.56 88 ALA A C 1
ATOM 624 O O . ALA A 1 88 ? -13.690 -4.651 -4.403 1.00 75.56 88 ALA A O 1
ATOM 625 N N . ASP A 1 89 ? -15.065 -3.824 -2.821 1.00 76.81 89 ASP A N 1
ATOM 626 C CA . ASP A 1 89 ? -16.267 -3.822 -3.668 1.00 76.81 89 ASP A CA 1
ATOM 627 C C . ASP A 1 89 ? -16.306 -2.673 -4.689 1.00 76.81 89 ASP A C 1
ATOM 629 O O . ASP A 1 89 ? -17.166 -2.631 -5.574 1.00 76.81 89 ASP A O 1
ATOM 633 N N . ILE A 1 90 ? -15.314 -1.784 -4.631 1.00 77.44 90 ILE A N 1
ATOM 634 C CA . ILE A 1 90 ? -15.101 -0.711 -5.596 1.00 77.44 90 ILE A CA 1
ATOM 635 C C . ILE A 1 90 ? -13.787 -0.837 -6.352 1.00 77.44 90 ILE A C 1
ATOM 637 O O . ILE A 1 90 ? -12.813 -1.452 -5.911 1.00 77.44 90 ILE A O 1
ATOM 641 N N . GLU A 1 91 ? -13.772 -0.176 -7.503 1.00 87.94 91 GLU A N 1
ATOM 642 C CA . GLU A 1 91 ? -12.550 0.131 -8.222 1.00 87.94 91 GLU A CA 1
ATOM 643 C C . GLU A 1 91 ? -11.675 1.101 -7.413 1.00 87.94 91 GLU A C 1
ATOM 645 O O . GLU A 1 91 ? -12.166 2.057 -6.813 1.00 87.94 91 GLU A O 1
ATOM 650 N N . ARG A 1 92 ? -10.362 0.859 -7.407 1.00 91.75 92 ARG A N 1
ATOM 651 C CA . ARG A 1 92 ? -9.372 1.679 -6.699 1.00 91.75 92 ARG A CA 1
ATOM 652 C C . ARG A 1 92 ? -8.230 2.050 -7.626 1.00 91.75 92 ARG A C 1
ATOM 654 O O . ARG A 1 92 ? -7.829 1.264 -8.474 1.00 91.75 92 ARG A O 1
ATOM 661 N N . THR A 1 93 ? -7.632 3.216 -7.418 1.00 95.06 93 THR A N 1
ATOM 662 C CA . THR A 1 93 ? -6.409 3.608 -8.128 1.00 95.06 93 THR A CA 1
ATOM 663 C C . THR A 1 93 ? -5.204 3.429 -7.217 1.00 95.06 93 THR A C 1
ATOM 665 O O . THR A 1 93 ? -5.032 4.179 -6.260 1.00 95.06 93 THR A O 1
ATOM 668 N N . ALA A 1 94 ? -4.367 2.439 -7.508 1.00 96.50 94 ALA A N 1
ATOM 669 C CA . ALA A 1 94 ? -3.099 2.241 -6.820 1.00 96.50 94 ALA A CA 1
ATOM 670 C C . ALA A 1 94 ? -1.968 3.047 -7.462 1.00 96.50 94 ALA A C 1
ATOM 672 O O . ALA A 1 94 ? -2.023 3.401 -8.640 1.00 96.50 94 ALA A O 1
ATOM 673 N N . THR A 1 95 ? -0.906 3.272 -6.693 1.00 98.00 95 THR A N 1
ATOM 674 C CA . THR A 1 95 ? 0.340 3.877 -7.172 1.00 98.00 95 THR A CA 1
ATOM 675 C C . THR A 1 95 ? 1.451 2.840 -7.128 1.00 98.00 95 THR A C 1
ATOM 677 O O . THR A 1 95 ? 1.784 2.326 -6.058 1.00 98.00 95 THR A O 1
ATOM 680 N N . LEU A 1 96 ? 2.029 2.545 -8.291 1.00 98.50 96 LEU A N 1
ATOM 681 C CA . LEU A 1 96 ? 3.211 1.710 -8.467 1.00 98.50 96 LEU A CA 1
ATOM 682 C C . LEU A 1 96 ? 4.432 2.613 -8.677 1.00 98.50 96 LEU A C 1
ATOM 684 O O . LEU A 1 96 ? 4.489 3.345 -9.659 1.00 98.50 96 LEU A O 1
ATOM 688 N N . SER A 1 97 ? 5.413 2.537 -7.783 1.00 98.19 97 SER A N 1
ATOM 689 C CA . SER A 1 97 ? 6.666 3.301 -7.851 1.00 98.19 97 SER A CA 1
ATOM 690 C C . SER A 1 97 ? 7.848 2.354 -8.021 1.00 98.19 97 SER A C 1
ATOM 692 O O . SER A 1 97 ? 7.948 1.371 -7.293 1.00 98.19 97 SER A O 1
ATOM 694 N N . MET A 1 98 ? 8.759 2.620 -8.951 1.00 98.00 98 MET A N 1
ATOM 695 C CA . MET A 1 98 ? 9.865 1.723 -9.297 1.00 98.00 98 MET A CA 1
ATOM 696 C C . MET A 1 98 ? 11.145 2.514 -9.574 1.00 98.00 98 MET A C 1
ATOM 698 O O . MET A 1 98 ? 11.085 3.623 -10.101 1.00 98.00 98 MET A O 1
ATOM 702 N N . PHE A 1 99 ? 12.302 1.928 -9.254 1.00 97.69 99 PHE A N 1
ATOM 703 C CA . PHE A 1 99 ? 13.608 2.488 -9.625 1.00 97.69 99 PHE A CA 1
ATOM 704 C C . PHE A 1 99 ? 14.330 1.587 -10.612 1.00 97.69 99 PHE A C 1
ATOM 706 O O . PHE A 1 99 ? 14.415 0.366 -10.410 1.00 97.69 99 PHE A O 1
ATOM 713 N N . PHE A 1 100 ? 14.905 2.224 -11.626 1.00 96.94 100 PHE A N 1
ATOM 714 C CA . PHE A 1 100 ? 15.686 1.582 -12.665 1.00 96.94 100 PHE A CA 1
ATOM 715 C C . PHE A 1 100 ? 17.039 2.262 -12.833 1.00 96.94 100 PHE A C 1
ATOM 717 O O . PHE A 1 100 ? 17.138 3.485 -12.778 1.00 96.94 100 PHE A O 1
ATOM 724 N N . SER A 1 101 ? 18.064 1.446 -13.076 1.00 94.44 101 SER A N 1
ATOM 725 C CA . SER A 1 101 ? 19.390 1.911 -13.481 1.00 94.44 101 SER A CA 1
ATOM 726 C C . SER A 1 101 ? 19.889 1.179 -14.728 1.00 94.44 101 SER A C 1
ATOM 728 O O . SER A 1 101 ? 19.290 0.183 -15.156 1.00 94.44 101 SER A O 1
ATOM 730 N N . SER A 1 102 ? 21.006 1.643 -15.294 1.00 92.31 102 SER A N 1
ATOM 731 C CA . SER A 1 102 ? 21.621 1.135 -16.532 1.00 92.31 102 SER A CA 1
ATOM 732 C C . SER A 1 102 ? 20.752 1.337 -17.784 1.00 92.31 102 SER A C 1
ATOM 734 O O . SER A 1 102 ? 21.075 0.852 -18.869 1.00 92.31 102 SER A O 1
ATOM 736 N N . VAL A 1 103 ? 19.649 2.078 -17.654 1.00 92.06 103 VAL A N 1
ATOM 737 C CA . VAL A 1 103 ? 18.714 2.350 -18.745 1.00 92.06 103 VAL A CA 1
ATOM 738 C C . VAL A 1 103 ? 19.234 3.511 -19.576 1.00 92.06 103 VAL A C 1
ATOM 740 O O . VAL A 1 103 ? 19.311 4.636 -19.105 1.00 92.06 103 VAL A O 1
ATOM 743 N N . GLU A 1 104 ? 19.617 3.231 -20.818 1.00 90.69 104 GLU A N 1
ATOM 744 C CA . GLU A 1 104 ? 20.241 4.209 -21.712 1.00 90.69 104 GLU A CA 1
ATOM 745 C C . GLU A 1 104 ? 19.200 5.100 -22.401 1.00 90.69 104 GLU A C 1
ATOM 747 O O . GLU A 1 104 ? 18.200 4.615 -22.941 1.00 90.69 104 GLU A O 1
ATOM 752 N N . GLY A 1 105 ? 19.494 6.396 -22.473 1.00 86.94 105 GLY A N 1
ATOM 753 C CA . GLY A 1 105 ? 18.741 7.377 -23.243 1.00 86.94 105 GLY A CA 1
ATOM 754 C C . GLY A 1 105 ? 19.490 8.689 -23.436 1.00 86.94 105 GLY A C 1
ATOM 755 O O . GLY A 1 105 ? 20.698 8.771 -23.223 1.00 86.94 105 GLY A O 1
ATOM 756 N N . VAL A 1 106 ? 18.792 9.731 -23.892 1.00 81.19 106 VAL A N 1
ATOM 757 C CA . VAL A 1 106 ? 19.441 10.947 -24.423 1.00 81.19 106 VAL A CA 1
ATOM 758 C C . VAL A 1 106 ? 20.344 11.628 -23.389 1.00 81.19 106 VAL A C 1
ATOM 760 O O . VAL A 1 106 ? 21.405 12.134 -23.753 1.00 81.19 106 VAL A O 1
ATOM 763 N N . ILE A 1 107 ? 19.947 11.622 -22.112 1.00 83.31 107 ILE A N 1
ATOM 764 C CA . ILE A 1 107 ? 20.710 12.248 -21.023 1.00 83.31 107 ILE A CA 1
ATOM 765 C C . ILE A 1 107 ? 22.024 11.509 -20.753 1.00 83.31 107 ILE A C 1
ATOM 767 O O . ILE A 1 107 ? 23.021 12.165 -20.461 1.00 83.31 107 ILE A O 1
ATOM 771 N N . SER A 1 108 ? 22.063 10.188 -20.950 1.00 80.81 108 SER A N 1
ATOM 772 C CA . SER A 1 108 ? 23.275 9.390 -20.717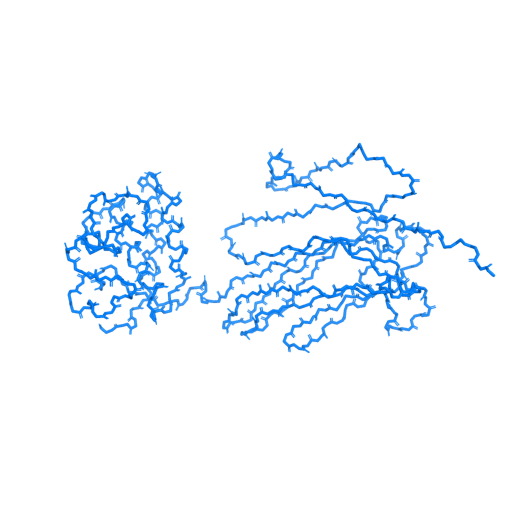 1.00 80.81 108 SER A CA 1
ATOM 773 C C . SER A 1 108 ? 24.430 9.693 -21.675 1.00 80.81 108 SER A C 1
ATOM 775 O O . SER A 1 108 ? 25.569 9.285 -21.466 1.00 80.81 108 SER A O 1
ATOM 777 N N . GLY A 1 109 ? 24.154 10.388 -22.785 1.00 70.00 109 GLY A N 1
ATOM 778 C CA . GLY A 1 109 ? 25.160 10.721 -23.795 1.00 70.00 109 GLY A CA 1
ATOM 779 C C . GLY A 1 109 ? 25.708 9.522 -24.583 1.00 70.00 109 GLY A C 1
ATOM 780 O O . GLY A 1 109 ? 26.514 9.726 -25.493 1.00 70.00 109 GLY A O 1
ATOM 781 N N . SER A 1 110 ? 25.256 8.300 -24.284 1.00 70.12 110 SER A N 1
ATOM 782 C CA . SER A 1 110 ? 25.724 7.049 -24.896 1.00 70.12 110 SER A CA 1
ATOM 783 C C . SER A 1 110 ? 24.975 6.671 -26.179 1.00 70.12 110 SER A C 1
ATOM 785 O O . SER A 1 110 ? 25.525 5.961 -27.026 1.00 70.12 110 SER A O 1
ATOM 787 N N . GLY A 1 111 ? 23.774 7.219 -26.396 1.00 78.00 111 GLY A N 1
ATOM 788 C CA . GLY A 1 111 ? 22.965 6.890 -27.563 1.00 78.00 111 GLY A CA 1
ATOM 789 C C . GLY A 1 111 ? 21.498 7.305 -27.438 1.00 78.00 111 GLY A C 1
ATOM 790 O O . GLY A 1 111 ? 21.102 7.980 -26.486 1.00 78.00 111 GLY A O 1
ATOM 791 N N . PRO A 1 112 ? 20.664 6.960 -28.436 1.00 87.81 112 PRO A N 1
ATOM 792 C CA . PRO A 1 112 ? 19.221 7.087 -28.304 1.00 87.81 112 PRO A CA 1
ATOM 793 C C . PRO A 1 112 ? 18.691 6.059 -27.296 1.00 87.81 112 PRO A C 1
ATOM 795 O O . PRO A 1 112 ? 19.314 5.024 -27.079 1.00 87.81 112 PRO A O 1
ATOM 798 N N . GLN A 1 113 ? 17.489 6.302 -26.770 1.00 92.44 113 GLN A N 1
ATOM 799 C CA . GLN A 1 113 ? 16.806 5.390 -25.848 1.00 92.44 113 GLN A CA 1
ATOM 800 C C . GLN A 1 113 ? 16.851 3.928 -26.311 1.00 92.44 113 GLN A C 1
ATOM 802 O O . GLN A 1 113 ? 16.578 3.641 -27.482 1.00 92.44 113 GLN A O 1
ATOM 807 N N . ARG A 1 114 ? 17.172 2.997 -25.413 1.00 94.12 114 ARG A N 1
ATOM 808 C CA . ARG A 1 114 ? 17.192 1.568 -25.750 1.00 94.12 114 ARG A CA 1
ATOM 809 C C . ARG A 1 114 ? 15.863 0.888 -25.425 1.00 94.12 114 ARG A C 1
ATOM 811 O O . ARG A 1 114 ? 15.312 1.159 -24.362 1.00 94.12 114 ARG A O 1
ATOM 818 N N . PRO A 1 115 ? 15.345 0.011 -26.311 1.00 96.88 115 PRO A N 1
ATOM 819 C CA . PRO A 1 115 ? 14.021 -0.555 -26.105 1.00 96.88 115 PRO A CA 1
ATOM 820 C C . PRO A 1 115 ? 13.877 -1.390 -24.829 1.00 96.88 115 PRO A C 1
ATOM 822 O O . PRO A 1 115 ? 14.765 -2.180 -24.498 1.00 96.88 115 PRO A O 1
ATOM 825 N N . SER A 1 116 ? 12.766 -1.212 -24.121 1.00 97.56 116 SER A N 1
ATOM 826 C CA . SER A 1 116 ? 12.382 -1.975 -22.928 1.00 97.56 116 SER A CA 1
ATOM 827 C C . SER A 1 116 ? 10.867 -1.935 -22.740 1.00 97.56 116 SER A C 1
ATOM 829 O O . SER A 1 116 ? 10.195 -1.123 -23.371 1.00 97.56 116 SER A O 1
ATOM 831 N N . ALA A 1 117 ? 10.332 -2.780 -21.863 1.00 98.31 117 ALA A N 1
ATOM 832 C CA . ALA A 1 117 ? 8.923 -2.735 -21.487 1.00 98.31 117 ALA A CA 1
ATOM 833 C C . ALA A 1 117 ? 8.741 -2.964 -19.987 1.00 98.31 117 ALA A C 1
ATOM 835 O O . ALA A 1 117 ? 9.526 -3.679 -19.361 1.00 98.31 117 ALA A O 1
ATOM 836 N N . ILE A 1 118 ? 7.680 -2.396 -19.421 1.00 98.69 118 ILE A N 1
ATOM 837 C CA . ILE A 1 118 ? 7.149 -2.803 -18.118 1.00 98.69 118 ILE A CA 1
ATOM 838 C C . ILE A 1 118 ? 5.780 -3.426 -18.368 1.00 98.69 118 ILE A C 1
ATOM 840 O O . ILE A 1 118 ? 4.895 -2.782 -18.925 1.00 98.69 118 ILE A O 1
ATOM 844 N N . GLU A 1 119 ? 5.610 -4.680 -17.966 1.00 98.69 119 GLU A N 1
ATOM 845 C CA . GLU A 1 119 ? 4.325 -5.368 -18.007 1.00 98.69 119 GLU A CA 1
ATOM 846 C C . GLU A 1 119 ? 3.671 -5.292 -16.632 1.00 98.69 119 GLU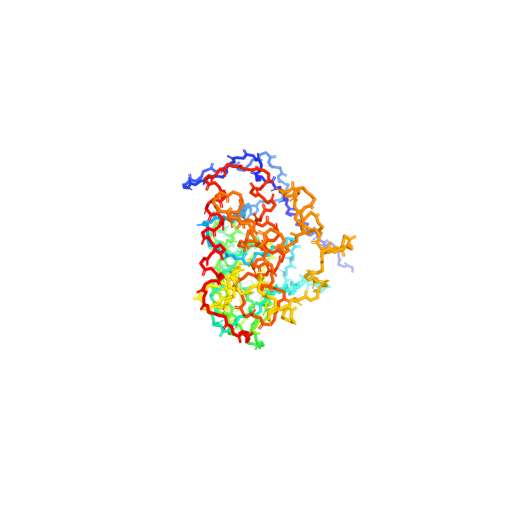 A C 1
ATOM 848 O O . GLU A 1 119 ? 4.262 -5.713 -15.636 1.00 98.69 119 GLU A O 1
ATOM 853 N N . VAL A 1 120 ? 2.446 -4.772 -16.579 1.00 98.75 120 VAL A N 1
ATOM 854 C CA . VAL A 1 120 ? 1.602 -4.739 -15.382 1.00 98.75 120 VAL A CA 1
ATOM 855 C C . VAL A 1 120 ? 0.384 -5.612 -15.647 1.00 98.75 120 VAL A C 1
ATOM 857 O O . VAL A 1 120 ? -0.448 -5.311 -16.495 1.00 98.75 120 VAL A O 1
ATOM 860 N N . THR A 1 121 ? 0.287 -6.731 -14.936 1.00 98.69 121 THR A N 1
ATOM 861 C CA . THR A 1 121 ? -0.822 -7.677 -15.052 1.00 98.69 121 THR A CA 1
ATOM 862 C C . THR A 1 121 ? -1.788 -7.509 -13.891 1.00 98.69 121 THR A C 1
ATOM 864 O O . THR A 1 121 ? -1.404 -7.666 -12.728 1.00 98.69 121 THR A O 1
ATOM 867 N N . ILE A 1 122 ? -3.054 -7.255 -14.209 1.00 97.38 122 ILE A N 1
ATOM 868 C CA . ILE A 1 122 ? -4.142 -7.168 -13.243 1.00 97.38 122 ILE A CA 1
ATOM 869 C C . ILE A 1 122 ? -5.396 -7.853 -13.780 1.00 97.38 122 ILE A C 1
ATOM 871 O O . ILE A 1 122 ? -5.752 -7.681 -14.939 1.00 97.38 122 ILE A O 1
ATOM 875 N N . ASP A 1 123 ? -6.034 -8.686 -12.955 1.00 94.81 123 ASP A N 1
ATOM 876 C CA . ASP A 1 123 ? -7.210 -9.483 -13.351 1.00 94.81 123 ASP A CA 1
ATOM 877 C C . ASP A 1 123 ? -7.016 -10.278 -14.665 1.00 94.81 123 ASP A C 1
ATOM 879 O O . ASP A 1 123 ? -7.895 -10.394 -15.515 1.00 94.81 123 ASP A O 1
ATOM 883 N N . GLY A 1 124 ? -5.797 -10.784 -14.886 1.00 93.75 124 GLY A N 1
ATOM 884 C CA . GLY A 1 124 ? -5.421 -11.494 -16.115 1.00 93.75 124 GLY A CA 1
ATOM 885 C C . GLY A 1 124 ? -5.254 -10.611 -17.361 1.00 93.75 124 GLY A C 1
ATOM 886 O O . GLY A 1 124 ? -4.893 -11.131 -18.417 1.00 93.75 124 GLY A O 1
ATOM 887 N N . VAL A 1 125 ? -5.469 -9.298 -17.255 1.00 97.44 125 VAL A N 1
ATOM 888 C CA . VAL A 1 125 ? -5.200 -8.313 -18.308 1.00 97.44 125 VAL A CA 1
ATOM 889 C C . VAL A 1 125 ? -3.781 -7.780 -18.150 1.00 97.44 125 VAL A C 1
ATOM 891 O O . VAL A 1 125 ? -3.394 -7.365 -17.061 1.00 97.44 125 VAL A O 1
ATOM 894 N N . VAL A 1 126 ? -3.011 -7.781 -19.239 1.00 98.31 126 VAL A N 1
ATOM 895 C CA . VAL A 1 126 ? -1.643 -7.244 -19.276 1.00 98.31 126 VAL A CA 1
ATOM 896 C C . VAL A 1 126 ? -1.662 -5.859 -19.917 1.00 98.31 126 VAL A C 1
ATOM 898 O O . VAL A 1 126 ? -2.003 -5.720 -21.092 1.00 98.31 126 VAL A O 1
ATOM 901 N N . GLU A 1 127 ? -1.280 -4.845 -19.151 1.00 98.31 127 GLU A N 1
ATOM 902 C CA . GLU A 1 127 ? -0.874 -3.538 -19.659 1.00 98.31 127 GLU A CA 1
ATOM 903 C C . GLU A 1 127 ? 0.624 -3.583 -19.987 1.00 98.31 127 GLU A C 1
ATOM 905 O O . GLU A 1 127 ? 1.435 -3.977 -19.149 1.00 98.31 127 GLU A O 1
ATOM 910 N N . VAL A 1 128 ? 0.990 -3.186 -21.208 1.00 98.50 128 VAL A N 1
ATOM 911 C CA . VAL A 1 128 ? 2.385 -3.132 -21.666 1.00 98.50 128 VAL A CA 1
ATOM 912 C C . VAL A 1 128 ? 2.787 -1.674 -21.836 1.00 98.50 128 VAL A C 1
ATOM 914 O O . VAL A 1 128 ? 2.191 -0.942 -22.625 1.00 98.50 128 VAL A O 1
ATOM 917 N N . LEU A 1 129 ? 3.805 -1.262 -21.086 1.00 98.25 129 LEU A N 1
ATOM 918 C CA . LEU A 1 129 ? 4.355 0.088 -21.087 1.00 98.25 129 LEU A CA 1
ATOM 919 C C . LEU A 1 129 ? 5.701 0.065 -21.807 1.00 98.25 129 LEU A C 1
ATOM 921 O O . LEU A 1 129 ? 6.757 -0.106 -21.192 1.00 98.25 129 LEU A O 1
ATOM 925 N N . ASP A 1 130 ? 5.646 0.182 -23.130 1.00 97.81 130 ASP A N 1
ATOM 926 C CA . ASP A 1 130 ? 6.830 0.158 -23.979 1.00 97.81 130 ASP A CA 1
ATOM 927 C C . ASP A 1 130 ? 7.613 1.468 -23.885 1.00 97.81 130 ASP A C 1
ATOM 929 O O . ASP A 1 130 ? 7.061 2.565 -23.961 1.00 97.81 130 ASP A O 1
ATOM 933 N N . ASN A 1 131 ? 8.934 1.340 -23.768 1.00 95.25 131 ASN A N 1
ATOM 934 C CA . ASN A 1 131 ? 9.892 2.430 -23.914 1.00 95.25 131 ASN A CA 1
ATOM 935 C C . ASN A 1 131 ? 9.602 3.623 -22.986 1.00 95.25 131 ASN A C 1
ATOM 937 O O . ASN A 1 131 ? 9.772 4.781 -23.367 1.00 95.25 131 ASN A O 1
ATOM 941 N N . VAL A 1 132 ? 9.201 3.34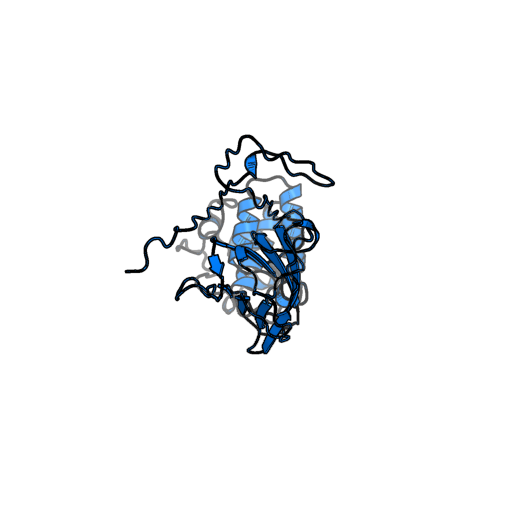3 -21.743 1.00 95.62 132 VAL A N 1
ATOM 942 C CA . VAL A 1 132 ? 9.031 4.366 -20.694 1.00 95.62 132 VAL A CA 1
ATOM 943 C C . VAL A 1 132 ? 10.330 4.679 -19.938 1.00 95.62 132 VAL A C 1
ATOM 945 O O . VAL A 1 132 ? 10.404 5.694 -19.253 1.00 95.62 132 VAL A O 1
ATOM 948 N N . LEU A 1 133 ? 11.366 3.845 -20.093 1.00 95.12 133 LEU A N 1
ATOM 949 C CA . LEU A 1 133 ? 12.683 4.004 -19.459 1.00 95.12 133 LEU A CA 1
ATOM 950 C C . LEU A 1 133 ? 13.703 4.551 -20.467 1.00 95.12 133 LEU A C 1
ATOM 952 O O . LEU A 1 133 ? 13.903 3.948 -21.524 1.00 95.12 133 LEU A O 1
ATOM 956 N N . GLY A 1 134 ? 14.327 5.688 -20.169 1.00 92.81 134 GLY A N 1
ATOM 957 C CA . GLY A 1 134 ? 15.177 6.446 -21.087 1.00 92.81 134 GLY A CA 1
ATOM 958 C C . GLY A 1 134 ? 16.111 7.469 -20.433 1.00 92.81 134 GLY A C 1
ATOM 959 O O . GLY A 1 134 ? 16.441 8.466 -21.082 1.00 92.81 134 GLY A O 1
ATOM 960 N N . SER A 1 135 ? 16.550 7.230 -19.193 1.00 93.31 135 SER A N 1
ATOM 961 C CA . SER A 1 135 ? 17.421 8.141 -18.431 1.00 93.31 135 SER A CA 1
ATOM 962 C C . SER A 1 135 ? 16.777 9.519 -18.198 1.00 93.31 135 SER A C 1
ATOM 964 O O . SER A 1 135 ? 17.407 10.548 -18.426 1.00 93.31 135 SER A O 1
ATOM 966 N N . HIS A 1 136 ? 15.496 9.584 -17.841 1.00 91.50 136 HIS A N 1
ATOM 967 C CA . HIS A 1 136 ? 14.766 10.844 -17.681 1.00 91.50 136 HIS A CA 1
ATOM 968 C C . HIS A 1 136 ? 15.117 11.581 -16.383 1.00 91.50 136 HIS A C 1
ATOM 970 O O . HIS A 1 136 ? 15.063 12.812 -16.357 1.00 91.50 136 HIS A O 1
ATOM 976 N N . ASP A 1 137 ? 15.508 10.849 -15.336 1.00 91.06 137 ASP A N 1
ATOM 977 C CA . ASP A 1 137 ? 15.753 11.396 -13.992 1.00 91.06 137 ASP A CA 1
ATOM 978 C C . ASP A 1 137 ? 17.240 11.492 -13.622 1.00 91.06 137 ASP A C 1
ATOM 980 O O . ASP A 1 137 ? 17.594 11.924 -12.523 1.00 91.06 137 ASP A O 1
ATOM 984 N N . GLY A 1 138 ? 18.129 11.112 -14.535 1.00 89.50 138 GLY A N 1
ATOM 985 C CA . GLY A 1 138 ? 19.571 11.159 -14.342 1.00 89.50 138 GLY A CA 1
ATOM 986 C C . GLY A 1 138 ? 20.302 10.344 -15.397 1.00 89.50 138 GLY A C 1
ATOM 987 O O . GLY A 1 138 ? 19.681 9.647 -16.195 1.00 89.50 138 GLY A O 1
ATOM 988 N N . ASP A 1 139 ? 21.629 10.441 -15.404 1.00 89.69 139 ASP A N 1
ATOM 989 C CA . ASP A 1 139 ? 22.465 9.576 -16.237 1.00 89.69 139 ASP A CA 1
ATOM 990 C C . ASP A 1 139 ? 22.211 8.107 -15.867 1.00 89.69 139 ASP A C 1
ATOM 992 O O . ASP A 1 139 ? 22.335 7.732 -14.705 1.00 89.69 139 ASP A O 1
ATOM 996 N N . GLU A 1 140 ? 21.760 7.321 -16.846 1.00 91.81 140 GLU A N 1
ATOM 997 C CA . GLU A 1 140 ? 21.346 5.920 -16.705 1.00 91.81 140 GLU A CA 1
ATOM 998 C C . GLU A 1 140 ? 20.302 5.614 -15.605 1.00 91.81 140 GLU 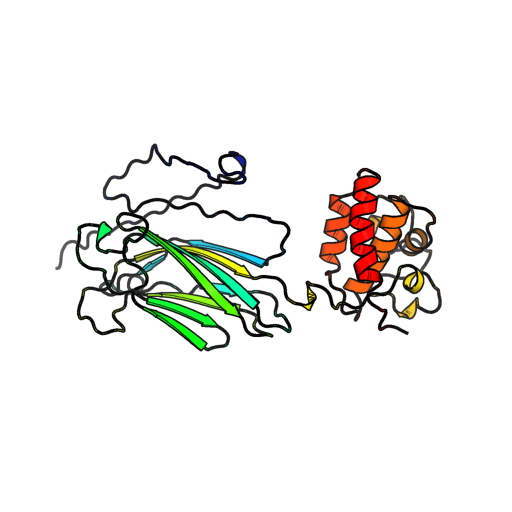A C 1
ATOM 1000 O O . GLU A 1 140 ? 20.098 4.442 -15.283 1.00 91.81 140 GLU A O 1
ATOM 1005 N N . TRP A 1 141 ? 19.596 6.625 -15.077 1.00 94.06 141 TRP A N 1
ATOM 1006 C CA . TRP A 1 141 ? 18.628 6.492 -13.979 1.00 94.06 141 TRP A CA 1
ATOM 1007 C C . TRP A 1 141 ? 17.211 6.899 -14.387 1.00 94.06 141 TRP A C 1
ATOM 1009 O O . TRP A 1 141 ? 16.999 7.950 -14.996 1.00 94.06 141 TRP A O 1
ATOM 1019 N N . ASP A 1 142 ? 16.230 6.103 -13.959 1.00 95.81 142 ASP A N 1
ATOM 1020 C CA . ASP A 1 142 ? 14.809 6.437 -14.048 1.00 95.81 142 ASP A CA 1
ATOM 1021 C C . ASP A 1 142 ? 14.069 6.112 -12.748 1.00 95.81 142 ASP A C 1
ATOM 1023 O O . ASP A 1 142 ? 14.180 5.020 -12.178 1.00 95.81 142 ASP A O 1
ATOM 1027 N N . THR A 1 143 ? 13.237 7.060 -12.325 1.00 95.88 143 THR A N 1
ATOM 1028 C CA . THR A 1 143 ? 12.187 6.871 -11.331 1.00 95.88 143 THR A CA 1
ATOM 1029 C C . THR A 1 143 ? 10.856 6.775 -12.053 1.00 95.88 143 THR A C 1
ATOM 1031 O O . THR A 1 143 ? 10.346 7.737 -12.619 1.00 95.88 143 THR A O 1
ATOM 1034 N N . PHE A 1 144 ? 10.254 5.597 -12.010 1.00 96.56 144 PHE A N 1
ATOM 1035 C CA . PHE A 1 144 ? 8.995 5.345 -12.686 1.00 96.56 144 PHE A CA 1
ATOM 1036 C C . PHE A 1 144 ? 7.847 5.324 -11.678 1.00 96.56 144 PHE A C 1
ATOM 1038 O O . PHE A 1 144 ? 7.899 4.582 -10.699 1.00 96.56 144 PHE A O 1
ATOM 1045 N N . ILE A 1 145 ? 6.811 6.133 -11.907 1.00 97.62 145 ILE A N 1
ATOM 1046 C CA . ILE A 1 145 ? 5.587 6.145 -11.098 1.00 97.62 145 ILE A CA 1
ATOM 1047 C C . ILE A 1 145 ? 4.397 5.983 -12.038 1.00 97.62 145 ILE A C 1
ATOM 1049 O O . ILE A 1 145 ? 4.224 6.777 -12.961 1.00 97.62 145 ILE A O 1
ATOM 1053 N N . HIS A 1 146 ? 3.571 4.973 -11.783 1.00 98.12 146 HIS A N 1
ATOM 1054 C CA . HIS A 1 146 ? 2.404 4.640 -12.592 1.00 98.12 146 HIS A CA 1
ATOM 1055 C C . HIS A 1 146 ? 1.164 4.476 -11.729 1.00 98.12 146 HIS A C 1
ATOM 1057 O O . HIS A 1 146 ? 1.201 3.833 -10.678 1.00 98.12 146 HIS A O 1
ATOM 1063 N N . SER A 1 147 ? 0.057 5.049 -12.187 1.00 98.06 147 SER A N 1
ATOM 1064 C CA . SER A 1 147 ? -1.249 4.824 -11.579 1.00 98.06 147 SER A CA 1
ATOM 1065 C C . SER A 1 147 ? -1.869 3.580 -12.193 1.00 98.06 147 SER A C 1
ATOM 1067 O O . SER A 1 147 ? -2.077 3.527 -13.401 1.00 98.06 147 SER A O 1
ATOM 1069 N N . VAL A 1 148 ? -2.193 2.597 -11.358 1.00 97.69 148 VAL A N 1
ATOM 1070 C CA . VAL A 1 148 ? -2.804 1.346 -11.803 1.00 97.69 148 VAL A CA 1
ATOM 1071 C C . VAL A 1 148 ? -4.247 1.294 -11.346 1.00 97.69 148 VAL A C 1
ATOM 1073 O O . VAL A 1 148 ? -4.540 1.440 -10.158 1.00 97.69 148 VAL A O 1
ATOM 1076 N N . ASN A 1 149 ? -5.149 1.057 -12.291 1.00 97.00 149 ASN A N 1
ATOM 1077 C CA . ASN A 1 149 ? -6.547 0.828 -11.983 1.00 97.00 149 ASN A CA 1
ATOM 1078 C C . ASN A 1 149 ? -6.754 -0.607 -11.478 1.00 97.00 149 ASN A C 1
ATOM 1080 O O . ASN A 1 149 ? -6.424 -1.558 -12.184 1.00 97.00 149 ASN A O 1
ATOM 1084 N N . ILE A 1 150 ? -7.292 -0.761 -10.271 1.00 96.00 150 ILE A N 1
ATOM 1085 C CA . ILE A 1 150 ? -7.600 -2.041 -9.630 1.00 96.00 150 ILE A CA 1
ATOM 1086 C C . ILE A 1 150 ? -9.117 -2.232 -9.649 1.00 96.00 150 ILE A C 1
ATOM 1088 O O . ILE A 1 150 ? -9.805 -1.571 -8.869 1.00 96.00 150 ILE A O 1
ATOM 1092 N N . PRO A 1 151 ? -9.651 -3.140 -10.485 1.00 94.81 151 PRO A N 1
ATOM 1093 C CA . PRO A 1 151 ? -11.072 -3.469 -10.473 1.00 94.81 151 PRO A CA 1
ATOM 1094 C C . PRO A 1 151 ? -11.544 -4.020 -9.119 1.00 94.81 151 PRO A C 1
ATOM 1096 O O . PRO A 1 151 ? -10.767 -4.612 -8.362 1.00 94.81 151 PRO A O 1
ATOM 1099 N N . ALA A 1 152 ? -12.841 -3.873 -8.845 1.00 85.69 152 ALA A N 1
ATOM 1100 C CA . ALA A 1 152 ? -13.480 -4.463 -7.671 1.00 85.69 152 ALA A CA 1
ATOM 1101 C C . ALA A 1 152 ? -13.242 -5.986 -7.598 1.00 85.69 152 ALA A C 1
ATOM 1103 O O . ALA A 1 152 ? -13.222 -6.682 -8.614 1.00 85.69 152 ALA A O 1
ATOM 1104 N N . GLY A 1 153 ? -13.052 -6.513 -6.389 1.00 81.19 153 GLY A N 1
ATOM 1105 C CA . GLY A 1 153 ? -12.826 -7.937 -6.119 1.00 81.19 153 GLY A CA 1
ATOM 1106 C C . GLY A 1 153 ? -11.418 -8.463 -6.433 1.00 81.19 153 GLY A C 1
ATOM 1107 O O . GLY A 1 153 ? -11.094 -9.589 -6.052 1.00 81.19 153 GLY A O 1
ATOM 1108 N N . VAL A 1 154 ? -10.556 -7.677 -7.086 1.00 91.44 154 VAL A N 1
ATOM 1109 C CA . VAL A 1 154 ? -9.188 -8.097 -7.422 1.00 91.44 154 VAL A CA 1
ATOM 1110 C C . VAL A 1 154 ? -8.304 -8.112 -6.174 1.00 91.44 154 VAL A C 1
ATOM 1112 O O . VAL A 1 154 ? -8.386 -7.226 -5.325 1.00 91.44 154 VAL A O 1
ATOM 1115 N N . THR A 1 155 ? -7.433 -9.119 -6.070 1.00 89.56 155 THR A N 1
ATOM 1116 C CA . THR A 1 155 ? -6.600 -9.372 -4.878 1.00 89.56 155 THR A CA 1
ATOM 1117 C C . THR A 1 155 ? -5.098 -9.314 -5.141 1.00 89.56 155 THR A C 1
ATOM 1119 O O . THR A 1 155 ? -4.294 -9.449 -4.216 1.00 89.56 155 THR A O 1
ATOM 1122 N N . SER A 1 156 ? -4.684 -9.143 -6.396 1.00 92.50 156 SER A N 1
ATOM 1123 C CA . SER A 1 156 ? -3.267 -9.117 -6.737 1.00 92.50 156 SER A CA 1
ATOM 1124 C C . SER A 1 156 ? -2.966 -8.335 -8.004 1.00 92.50 156 SER A C 1
ATOM 1126 O O . SER A 1 156 ? -3.778 -8.284 -8.927 1.00 92.50 156 SER A O 1
ATOM 1128 N N . LEU A 1 157 ? -1.742 -7.821 -8.058 1.00 98.00 157 LEU A N 1
ATOM 1129 C CA . LEU A 1 157 ? -1.113 -7.221 -9.227 1.00 98.00 157 LEU A CA 1
ATOM 1130 C C . LEU A 1 157 ? 0.259 -7.862 -9.418 1.00 98.00 157 LEU A C 1
ATOM 1132 O O . LEU A 1 157 ? 1.013 -8.013 -8.454 1.00 98.00 157 LEU A O 1
ATOM 1136 N N . THR A 1 158 ? 0.605 -8.199 -10.655 1.00 98.62 158 THR A N 1
ATOM 1137 C CA . THR A 1 158 ? 1.935 -8.705 -11.014 1.00 98.62 158 THR A CA 1
ATOM 1138 C C . THR A 1 158 ? 2.632 -7.707 -11.929 1.00 98.62 158 THR A C 1
ATOM 1140 O O . THR A 1 158 ? 2.010 -7.174 -12.837 1.00 98.62 158 THR A O 1
ATOM 1143 N N . VAL A 1 159 ? 3.919 -7.448 -11.704 1.00 98.56 159 VAL A N 1
ATOM 1144 C CA . VAL A 1 159 ? 4.729 -6.559 -12.546 1.00 98.56 159 VAL A CA 1
ATOM 1145 C C . VAL A 1 159 ? 6.040 -7.223 -12.945 1.00 98.56 159 VAL A C 1
ATOM 1147 O O . VAL A 1 159 ? 6.643 -7.946 -12.147 1.00 98.56 159 VAL A O 1
ATOM 1150 N N . GLN A 1 160 ? 6.492 -6.969 -14.169 1.00 98.38 160 GLN A N 1
ATOM 1151 C CA . GLN A 1 160 ? 7.782 -7.423 -14.675 1.00 98.38 160 GLN A CA 1
ATOM 1152 C C . GLN A 1 160 ? 8.403 -6.375 -15.602 1.00 98.38 160 GLN A C 1
ATOM 1154 O O . GLN A 1 160 ? 7.716 -5.792 -16.433 1.00 98.38 160 GLN A O 1
ATOM 1159 N N . ALA A 1 161 ? 9.712 -6.151 -15.481 1.00 98.31 161 ALA A N 1
ATOM 1160 C CA . ALA A 1 161 ? 10.463 -5.289 -16.392 1.00 98.31 161 ALA A CA 1
ATOM 1161 C C . ALA A 1 161 ? 11.263 -6.127 -17.396 1.00 98.31 161 ALA A C 1
ATOM 1163 O O . ALA A 1 161 ? 11.957 -7.073 -17.019 1.00 98.31 161 ALA A O 1
ATOM 1164 N N . LEU A 1 162 ? 11.193 -5.784 -18.677 1.00 98.00 162 LEU A N 1
ATOM 1165 C CA . LEU A 1 162 ? 11.691 -6.605 -19.775 1.00 98.00 162 LEU A CA 1
ATOM 1166 C C . LEU A 1 162 ? 12.671 -5.838 -20.664 1.00 98.00 162 LEU A C 1
ATOM 1168 O O . LEU A 1 162 ? 12.452 -4.690 -21.049 1.00 98.00 162 LEU A O 1
ATOM 1172 N N . SER A 1 163 ? 13.746 -6.527 -21.041 1.00 97.44 163 SER A N 1
ATOM 1173 C CA . SER A 1 163 ? 14.676 -6.104 -22.088 1.00 97.44 163 SER A CA 1
ATOM 1174 C C . SER A 1 163 ? 14.130 -6.593 -23.434 1.00 97.44 163 SER A C 1
ATOM 1176 O O . SER A 1 163 ? 14.350 -7.740 -23.814 1.00 97.44 163 SER A O 1
ATOM 1178 N N . VAL A 1 164 ? 13.342 -5.771 -24.130 1.00 97.38 164 VAL A N 1
ATOM 1179 C CA . VAL A 1 164 ? 12.587 -6.196 -25.323 1.00 97.38 164 VAL A CA 1
ATOM 1180 C C . VAL A 1 164 ? 12.353 -5.032 -26.291 1.00 97.38 164 VAL A C 1
ATOM 1182 O O . VAL A 1 164 ? 12.368 -3.876 -25.887 1.00 97.38 164 VAL A O 1
ATOM 1185 N N . ASP A 1 165 ? 12.166 -5.338 -27.578 1.00 96.50 165 ASP A N 1
ATOM 1186 C CA . ASP A 1 165 ? 11.844 -4.379 -28.646 1.00 96.50 165 ASP A CA 1
ATOM 1187 C C . ASP A 1 165 ? 10.479 -4.714 -29.272 1.00 96.50 165 ASP A C 1
ATOM 1189 O O . ASP A 1 165 ? 10.395 -5.166 -30.416 1.00 96.50 165 ASP A O 1
ATOM 1193 N N . ASN A 1 166 ? 9.401 -4.542 -28.500 1.00 96.31 166 ASN A N 1
ATOM 1194 C CA . ASN A 1 166 ? 8.034 -4.857 -28.942 1.00 96.31 166 ASN A CA 1
ATOM 1195 C C . ASN A 1 166 ? 7.604 -4.025 -30.161 1.00 96.31 166 ASN A C 1
ATOM 1197 O O . ASN A 1 166 ? 6.923 -4.520 -31.063 1.00 96.31 166 ASN A O 1
ATOM 1201 N N . GLU A 1 167 ? 8.057 -2.773 -30.229 1.00 95.56 167 GLU A N 1
ATOM 1202 C CA . GLU A 1 167 ? 7.761 -1.853 -31.330 1.00 95.56 167 GLU A CA 1
ATOM 1203 C C . GLU A 1 167 ? 8.596 -2.125 -32.595 1.00 95.56 167 GLU A C 1
ATOM 1205 O O . GLU A 1 167 ? 8.371 -1.493 -33.628 1.00 95.56 167 GLU A O 1
ATOM 1210 N N . ASN A 1 168 ? 9.526 -3.088 -32.554 1.00 93.50 168 ASN A N 1
ATOM 1211 C CA . ASN A 1 168 ? 10.423 -3.442 -33.658 1.00 93.50 168 ASN A CA 1
ATOM 1212 C C . ASN A 1 168 ? 11.210 -2.238 -34.203 1.00 93.50 168 ASN A C 1
ATOM 1214 O O . ASN A 1 168 ? 11.369 -2.071 -35.417 1.00 93.50 168 ASN A O 1
ATOM 1218 N N . VAL A 1 169 ? 11.727 -1.393 -33.310 1.00 91.12 169 VAL A N 1
ATOM 1219 C CA . VAL A 1 169 ? 12.540 -0.227 -33.680 1.00 91.12 169 VAL A CA 1
ATOM 1220 C C . VAL A 1 169 ? 13.894 -0.656 -34.268 1.00 91.12 169 VAL A C 1
ATOM 1222 O O . VAL A 1 169 ? 14.558 0.125 -34.951 1.00 91.12 169 VAL A O 1
ATOM 1225 N N . GLY A 1 170 ? 14.324 -1.899 -34.028 1.00 91.06 170 GLY A N 1
ATOM 1226 C CA . GLY A 1 170 ? 15.554 -2.478 -34.570 1.00 91.06 170 GLY A CA 1
ATOM 1227 C C . GLY A 1 170 ? 16.817 -1.993 -33.856 1.00 91.06 170 GLY A C 1
ATOM 1228 O O . GLY A 1 170 ? 17.919 -2.091 -34.400 1.00 91.06 170 GLY A O 1
ATOM 1229 N N . ARG A 1 171 ? 16.662 -1.442 -32.647 1.00 89.94 171 ARG A N 1
ATOM 1230 C CA . ARG A 1 171 ? 17.761 -0.982 -31.788 1.00 89.94 171 ARG A CA 1
ATOM 1231 C C . ARG A 1 171 ? 18.158 -2.076 -30.803 1.00 89.94 171 ARG A C 1
ATOM 1233 O O . ARG A 1 171 ? 17.395 -2.991 -30.514 1.00 89.94 171 ARG A O 1
ATOM 1240 N N . LEU A 1 172 ? 19.364 -1.960 -30.253 1.00 92.19 172 LEU A N 1
ATOM 1241 C CA . LEU A 1 172 ? 19.799 -2.833 -29.169 1.00 92.19 172 LEU A CA 1
ATOM 1242 C C . LEU A 1 172 ? 18.935 -2.579 -27.923 1.00 92.19 172 LEU A C 1
ATOM 1244 O O . LEU A 1 172 ? 18.937 -1.466 -27.405 1.00 92.19 172 LEU A O 1
ATOM 1248 N N . VAL A 1 173 ? 18.231 -3.601 -27.436 1.00 95.50 173 VAL A N 1
ATOM 1249 C CA . VAL A 1 173 ? 17.381 -3.537 -26.228 1.00 95.50 173 VAL A CA 1
ATOM 1250 C C . VAL A 1 173 ? 18.156 -3.094 -24.991 1.00 95.50 173 VAL A C 1
ATOM 1252 O O . VAL A 1 173 ? 19.373 -3.281 -24.925 1.00 95.50 173 VAL A O 1
ATOM 1255 N N . ALA A 1 174 ? 17.476 -2.508 -24.012 1.00 93.75 174 ALA A N 1
ATOM 1256 C CA . ALA A 1 174 ? 18.088 -1.975 -22.804 1.00 93.75 174 ALA A CA 1
ATOM 1257 C C . ALA A 1 174 ? 18.779 -3.077 -21.992 1.00 93.75 174 ALA A C 1
ATOM 1259 O O . ALA A 1 174 ? 18.244 -4.173 -21.822 1.00 93.75 174 ALA A O 1
ATOM 1260 N N . SER A 1 175 ? 19.972 -2.785 -21.477 1.00 91.50 175 SER A N 1
ATOM 1261 C CA . SER A 1 175 ? 20.430 -3.431 -20.246 1.00 91.50 175 SER A CA 1
ATOM 1262 C C . SER A 1 175 ? 19.704 -2.701 -19.127 1.00 91.50 175 SER A C 1
ATOM 1264 O O . SER A 1 175 ? 19.730 -1.483 -19.125 1.00 91.50 175 SER A O 1
ATOM 1266 N N . LEU A 1 176 ? 19.001 -3.390 -18.239 1.00 93.81 176 LEU A N 1
ATOM 1267 C CA . LEU A 1 176 ? 18.284 -2.717 -17.158 1.00 93.81 176 LEU A CA 1
ATOM 1268 C C . LEU A 1 176 ? 18.516 -3.430 -15.838 1.00 93.81 176 LEU A C 1
ATOM 1270 O O . LEU A 1 176 ? 18.551 -4.663 -15.784 1.00 93.81 176 LEU A O 1
ATOM 1274 N N . ASN A 1 177 ? 18.653 -2.633 -14.783 1.00 95.00 177 ASN A N 1
ATOM 1275 C CA . ASN A 1 177 ? 18.633 -3.083 -13.402 1.00 95.00 177 ASN A CA 1
ATOM 1276 C C . ASN A 1 177 ? 17.344 -2.565 -12.765 1.00 95.00 177 ASN A C 1
ATOM 1278 O O . ASN A 1 177 ? 17.188 -1.363 -12.569 1.00 95.00 177 ASN A O 1
ATOM 1282 N N . TRP A 1 178 ? 16.428 -3.464 -12.430 1.00 97.12 178 TRP A N 1
ATOM 1283 C CA . TRP A 1 178 ? 15.249 -3.153 -11.636 1.00 97.12 178 TRP A CA 1
ATOM 1284 C C . TRP A 1 178 ? 15.617 -3.281 -10.156 1.00 97.12 178 TRP A C 1
ATOM 1286 O O . TRP A 1 178 ? 15.962 -4.365 -9.694 1.00 97.12 178 TRP A O 1
ATOM 1296 N N . ILE A 1 179 ? 15.632 -2.162 -9.428 1.00 96.06 179 ILE A N 1
ATOM 1297 C CA . ILE A 1 179 ? 16.240 -2.090 -8.086 1.00 96.06 179 ILE A CA 1
ATOM 1298 C C . ILE A 1 179 ? 15.200 -2.223 -6.974 1.00 96.06 179 ILE A C 1
ATOM 1300 O O . ILE A 1 179 ? 15.453 -2.857 -5.944 1.00 96.06 179 ILE A O 1
ATOM 1304 N N . THR A 1 180 ? 14.048 -1.581 -7.161 1.00 95.69 180 THR A N 1
ATOM 1305 C CA . THR A 1 180 ? 12.958 -1.567 -6.187 1.00 95.69 180 THR A CA 1
ATOM 1306 C C . THR A 1 180 ? 11.614 -1.414 -6.887 1.00 95.69 180 THR A C 1
ATOM 1308 O O . THR A 1 180 ? 11.529 -0.833 -7.974 1.00 95.69 180 THR A O 1
ATOM 1311 N N . ALA A 1 181 ? 10.562 -1.907 -6.244 1.00 97.50 181 ALA A N 1
ATOM 1312 C CA . ALA A 1 181 ? 9.182 -1.586 -6.569 1.00 97.50 181 ALA A CA 1
ATOM 1313 C C . ALA A 1 181 ? 8.361 -1.436 -5.287 1.00 97.50 181 ALA A C 1
ATOM 1315 O O . ALA A 1 181 ? 8.433 -2.274 -4.389 1.00 97.50 181 ALA A O 1
ATOM 1316 N N . GLY A 1 182 ? 7.554 -0.388 -5.214 1.00 97.75 182 GLY A N 1
ATOM 1317 C CA . GLY A 1 182 ? 6.580 -0.154 -4.164 1.00 97.75 182 GLY A CA 1
ATOM 1318 C C . GLY A 1 182 ? 5.181 -0.060 -4.745 1.00 97.75 182 GLY A C 1
ATOM 1319 O O . GLY A 1 182 ? 4.986 0.599 -5.761 1.00 97.75 182 GLY A O 1
ATOM 1320 N N . LEU A 1 183 ? 4.214 -0.700 -4.097 1.00 98.06 183 LEU A N 1
ATOM 1321 C CA . LEU A 1 183 ? 2.799 -0.553 -4.419 1.00 98.06 183 LEU A CA 1
ATOM 1322 C C . LEU A 1 183 ? 2.083 0.050 -3.213 1.00 98.06 183 LEU A C 1
ATOM 1324 O O . LEU A 1 183 ? 2.176 -0.497 -2.112 1.00 98.06 183 LEU A O 1
ATOM 1328 N N . SER A 1 184 ? 1.372 1.151 -3.440 1.00 96.19 184 SER A N 1
ATOM 1329 C CA . SER A 1 184 ? 0.425 1.739 -2.495 1.00 96.19 184 SER A CA 1
ATOM 1330 C C . SER A 1 184 ? -0.983 1.549 -3.036 1.00 96.19 184 SER A C 1
ATOM 1332 O O . SER A 1 184 ? -1.293 2.021 -4.131 1.00 96.19 184 SER A O 1
ATOM 1334 N N . VAL A 1 185 ? -1.820 0.835 -2.290 1.00 94.50 185 VAL A N 1
ATOM 1335 C CA . VAL A 1 185 ? -3.214 0.581 -2.651 1.00 94.50 185 VAL A CA 1
ATOM 1336 C C . VAL A 1 185 ? -4.115 1.280 -1.637 1.00 94.50 185 VAL A C 1
ATOM 1338 O O . VAL A 1 185 ? -4.036 0.941 -0.452 1.00 94.50 185 VAL A O 1
ATOM 1341 N N . PRO A 1 186 ? -4.973 2.224 -2.063 1.00 88.62 186 PRO A N 1
ATOM 1342 C CA . PRO A 1 186 ? -5.962 2.814 -1.177 1.00 88.62 186 PRO A CA 1
ATOM 1343 C C . PRO A 1 186 ? -6.912 1.761 -0.582 1.00 88.62 186 PRO A C 1
ATOM 1345 O O . PRO A 1 186 ? -7.086 0.677 -1.155 1.00 88.62 186 PRO A O 1
ATOM 1348 N N . PRO A 1 187 ? -7.542 2.061 0.554 1.00 77.38 187 PRO A N 1
ATOM 1349 C CA . PRO A 1 187 ? -8.596 1.243 1.129 1.00 77.38 187 PRO A CA 1
ATOM 1350 C C . PRO A 1 187 ? -9.801 1.079 0.193 1.00 77.38 187 PRO A C 1
ATOM 1352 O O . PRO A 1 187 ? -9.992 1.860 -0.742 1.00 77.38 187 PRO A O 1
ATOM 1355 N N . GLY A 1 188 ? -10.596 0.034 0.426 1.00 66.50 188 GLY A N 1
ATOM 1356 C CA . GLY A 1 188 ? -11.921 -0.119 -0.190 1.00 66.50 188 GLY A CA 1
ATOM 1357 C C . GLY A 1 188 ? -12.975 0.816 0.417 1.00 66.50 188 GLY A C 1
ATOM 1358 O O . GLY A 1 188 ? -12.734 1.428 1.454 1.00 66.50 188 GLY A O 1
ATOM 1359 N N . GLU A 1 189 ? -14.164 0.899 -0.195 1.00 51.50 189 GLU A N 1
ATOM 1360 C CA . GLU A 1 189 ? -15.331 1.582 0.405 1.00 51.50 189 GLU A CA 1
ATOM 1361 C C . GLU A 1 189 ? -15.739 0.941 1.743 1.00 51.50 189 GLU A C 1
ATOM 1363 O O . GLU A 1 189 ? -16.132 1.646 2.666 1.00 51.50 189 GLU A O 1
ATOM 1368 N N . ASP A 1 190 ? -15.521 -0.365 1.898 1.00 49.06 190 ASP A N 1
ATOM 1369 C CA . ASP A 1 190 ? -15.740 -1.122 3.144 1.00 49.06 190 ASP A CA 1
ATOM 1370 C C . ASP A 1 190 ? -14.722 -0.760 4.245 1.00 49.06 190 ASP A C 1
ATOM 1372 O O . ASP A 1 190 ? -14.851 -1.159 5.397 1.00 49.06 190 ASP A O 1
ATOM 1376 N N . GLU A 1 191 ? -13.687 0.001 3.888 1.00 53.12 191 GLU A N 1
ATOM 1377 C CA . GLU A 1 191 ? -12.725 0.608 4.807 1.00 53.12 191 GLU A CA 1
ATOM 1378 C C . GLU A 1 191 ? -12.974 2.133 4.946 1.00 53.12 191 GLU A C 1
ATOM 1380 O O . GLU A 1 191 ? -12.280 2.808 5.711 1.00 53.12 191 GLU A O 1
ATOM 1385 N N . GLN A 1 192 ? -13.968 2.691 4.229 1.00 46.38 192 GLN A N 1
ATOM 1386 C CA . GLN A 1 192 ? -14.329 4.115 4.174 1.00 46.38 192 GLN A CA 1
ATOM 1387 C C . GLN A 1 192 ? -15.851 4.359 3.975 1.00 46.38 192 GLN A C 1
ATOM 1389 O O . GLN A 1 192 ? -16.269 4.971 2.994 1.00 46.38 192 GLN A O 1
ATOM 1394 N N . GLY A 1 193 ? -16.684 4.020 4.971 1.00 49.28 193 GLY A N 1
ATOM 1395 C CA . GLY A 1 193 ? -17.837 4.869 5.321 1.00 49.28 193 GLY A CA 1
ATOM 1396 C C . GLY A 1 193 ? -19.254 4.483 4.867 1.00 49.28 193 GLY A C 1
ATOM 1397 O O . GLY A 1 193 ? -20.108 5.373 4.826 1.00 49.28 193 GLY A O 1
ATOM 1398 N N . PHE A 1 194 ? -19.553 3.204 4.626 1.00 52.44 194 PHE A N 1
ATOM 1399 C CA . PHE A 1 194 ? -20.938 2.682 4.618 1.00 52.44 194 PHE A CA 1
ATOM 1400 C C . PHE A 1 194 ? -21.135 1.464 5.530 1.00 52.44 194 PHE A C 1
ATOM 1402 O O . PHE A 1 194 ? -22.098 0.718 5.347 1.00 52.44 194 PHE A O 1
ATOM 1409 N N . GLY A 1 195 ? -20.244 1.260 6.501 1.00 68.50 195 GLY A N 1
ATOM 1410 C CA . GLY A 1 195 ? -20.318 0.120 7.395 1.00 68.50 195 GLY A CA 1
ATOM 1411 C C . GLY A 1 195 ? -21.613 0.026 8.191 1.00 68.50 195 GLY A C 1
ATOM 1412 O O . GLY A 1 195 ? -22.445 0.930 8.255 1.00 68.50 195 GLY A O 1
ATOM 1413 N N . GLU A 1 196 ? -21.789 -1.124 8.809 1.00 89.81 196 GLU A N 1
ATOM 1414 C CA . GLU A 1 196 ? -22.840 -1.405 9.767 1.00 89.81 196 GLU A CA 1
ATOM 1415 C C . GLU A 1 196 ? -22.250 -1.342 11.174 1.00 89.81 196 GLU A C 1
ATOM 1417 O O . GLU A 1 196 ? -21.090 -1.675 11.391 1.00 89.81 196 GLU A O 1
ATOM 1422 N N . GLY A 1 197 ? -23.047 -0.967 12.171 1.00 94.06 197 GLY A N 1
ATOM 1423 C CA . GLY A 1 197 ? -22.559 -0.834 13.536 1.00 94.06 197 GLY A CA 1
ATOM 1424 C C . GLY A 1 197 ? -23.654 -0.974 14.576 1.00 94.06 197 GLY A C 1
ATOM 1425 O O . GLY A 1 197 ? -24.656 -0.253 14.565 1.00 94.06 197 GLY A O 1
ATOM 1426 N N . CYS A 1 198 ? -23.440 -1.883 15.525 1.00 97.25 198 CYS A N 1
ATOM 1427 C CA . CYS A 1 198 ? -24.263 -2.010 16.715 1.00 97.25 198 CYS A CA 1
ATOM 1428 C C . CYS A 1 198 ? -23.632 -1.242 17.884 1.00 97.25 198 CYS A C 1
ATOM 1430 O O . CYS A 1 198 ? -22.463 -1.419 18.236 1.00 97.25 198 CYS A O 1
ATOM 1432 N N . THR A 1 199 ? -24.427 -0.373 18.510 1.00 97.44 199 THR A N 1
ATOM 1433 C CA . THR A 1 199 ? -23.964 0.509 19.591 1.00 97.44 199 THR A CA 1
ATOM 1434 C C . THR A 1 199 ? -23.579 -0.274 20.857 1.00 97.44 199 THR A C 1
ATOM 1436 O O . THR A 1 199 ? -24.086 -1.377 21.081 1.00 97.44 199 THR A O 1
ATOM 1439 N N . PRO A 1 200 ? -22.815 0.316 21.801 1.00 98.12 200 PRO A N 1
ATOM 1440 C CA . PRO A 1 200 ? -22.647 -0.270 23.138 1.00 98.12 200 PRO A CA 1
ATOM 1441 C C . PRO A 1 200 ? -23.982 -0.562 23.843 1.00 98.12 200 PRO A C 1
ATOM 1443 O O . PRO A 1 200 ? -24.069 -1.423 24.716 1.00 98.12 200 PRO A O 1
ATOM 1446 N N . GLY A 1 201 ? -25.033 0.182 23.479 1.00 97.00 201 GLY A N 1
ATOM 1447 C CA . GLY A 1 201 ? -26.387 -0.011 23.971 1.00 97.00 201 GLY A CA 1
ATOM 1448 C C . GLY A 1 201 ? -27.042 -1.304 23.496 1.00 97.00 201 GLY A C 1
ATOM 1449 O O . GLY A 1 201 ? -27.824 -1.842 24.267 1.00 97.00 201 GLY A O 1
ATOM 1450 N N . TYR A 1 202 ? -26.713 -1.797 22.300 1.00 97.25 202 TYR A N 1
ATOM 1451 C CA . TYR A 1 202 ? -27.154 -3.096 21.783 1.00 97.25 202 TYR A CA 1
ATOM 1452 C C . TYR A 1 202 ? -26.426 -4.223 22.524 1.00 97.25 202 TYR A C 1
ATOM 1454 O O . TYR A 1 202 ? -27.041 -5.004 23.247 1.00 97.25 202 TYR A O 1
ATOM 1462 N N . TRP A 1 203 ? -25.090 -4.211 22.470 1.00 96.81 203 TRP A N 1
ATOM 1463 C CA . TRP A 1 203 ? -24.245 -5.293 22.984 1.00 96.81 203 TRP A CA 1
ATOM 1464 C C . TRP A 1 203 ? -24.401 -5.571 24.483 1.00 96.81 203 TRP A C 1
ATOM 1466 O O . TRP A 1 203 ? -24.205 -6.700 24.926 1.00 96.81 203 TRP A O 1
ATOM 1476 N N . LYS A 1 204 ? -24.765 -4.562 25.284 1.00 95.50 204 LYS A N 1
ATOM 1477 C CA . LYS A 1 204 ? -24.916 -4.722 26.739 1.00 95.50 204 LYS A CA 1
ATOM 1478 C C . LYS A 1 204 ? -26.240 -5.347 27.183 1.00 95.50 204 LYS A C 1
ATOM 1480 O O . LYS A 1 204 ? -26.390 -5.637 28.368 1.00 95.50 204 LYS A O 1
ATOM 1485 N N . GLN A 1 205 ? -27.232 -5.446 26.301 1.00 95.25 205 GLN A N 1
ATOM 1486 C CA . GLN A 1 205 ? -28.572 -5.872 26.696 1.00 95.25 205 GLN A CA 1
ATOM 1487 C C . GLN A 1 205 ? -28.695 -7.384 26.601 1.00 95.25 205 GLN A C 1
ATOM 1489 O O . GLN A 1 205 ? -28.284 -7.988 25.613 1.00 95.25 205 GLN A O 1
ATOM 1494 N N . SER A 1 206 ? -29.316 -7.996 27.608 1.00 93.62 206 SER A N 1
ATOM 1495 C CA . SER A 1 206 ? -29.345 -9.453 27.718 1.00 93.62 206 SER A CA 1
ATOM 1496 C C . SER A 1 206 ? -30.100 -10.148 26.588 1.00 93.62 206 SER A C 1
ATOM 1498 O O . SER A 1 206 ? -29.842 -11.319 26.339 1.00 93.62 206 SER A O 1
ATOM 1500 N N . GLN A 1 207 ? -31.021 -9.460 25.902 1.00 93.56 207 GLN A N 1
ATOM 1501 C CA . GLN A 1 207 ? -31.712 -10.031 24.743 1.00 93.56 207 GLN A CA 1
ATOM 1502 C C . GLN A 1 207 ? -30.835 -10.174 23.488 1.00 93.56 207 GLN A C 1
ATOM 1504 O O . GLN A 1 207 ? -31.258 -10.882 22.589 1.00 93.56 207 GLN A O 1
ATOM 1509 N N . HIS A 1 208 ? -29.653 -9.543 23.435 1.00 94.38 208 HIS A N 1
ATOM 1510 C CA . HIS A 1 208 ? -28.725 -9.612 22.292 1.00 94.38 208 HIS A CA 1
ATOM 1511 C C . HIS A 1 208 ? -27.448 -10.411 22.614 1.00 94.38 208 HIS A C 1
ATOM 1513 O O . HIS A 1 208 ? -26.451 -10.357 21.897 1.00 94.38 208 HIS A O 1
ATOM 1519 N N . PHE A 1 209 ? -27.431 -11.123 23.742 1.00 92.88 209 PHE A N 1
ATOM 1520 C CA . PHE A 1 209 ? -26.282 -11.916 24.186 1.00 92.88 209 PHE A CA 1
ATOM 1521 C C . PHE A 1 209 ? -25.986 -13.125 23.293 1.00 92.88 209 PHE A C 1
ATOM 1523 O O . PHE A 1 209 ? -24.863 -13.616 23.284 1.00 92.88 209 PHE A O 1
ATOM 1530 N N . ASP A 1 210 ? -26.972 -13.581 22.530 1.00 91.69 210 ASP A N 1
ATOM 1531 C CA . ASP A 1 210 ? -26.822 -14.596 21.488 1.00 91.69 210 ASP A CA 1
ATOM 1532 C C . ASP A 1 210 ? -26.017 -14.101 20.276 1.00 91.69 210 ASP A C 1
ATOM 1534 O O . ASP A 1 210 ? -25.443 -14.912 19.557 1.00 91.69 210 ASP A O 1
ATOM 1538 N N . SER A 1 211 ? -25.933 -12.783 20.083 1.00 94.19 211 SER A N 1
ATOM 1539 C CA . SER A 1 211 ? -25.138 -12.157 19.025 1.00 94.19 211 SER A CA 1
ATOM 1540 C C . SER A 1 211 ? -23.659 -11.996 19.391 1.00 94.19 211 SER A C 1
ATOM 1542 O O . SER A 1 211 ? -22.875 -11.573 18.547 1.00 94.19 211 SER A O 1
ATOM 1544 N N . TRP A 1 212 ? -23.258 -12.261 20.642 1.00 93.38 212 TRP A N 1
ATOM 1545 C CA . TRP A 1 212 ? -21.868 -12.074 21.064 1.00 93.38 212 TRP A CA 1
ATOM 1546 C C . TRP A 1 212 ? -20.940 -13.020 20.289 1.00 93.38 212 TRP A C 1
ATOM 1548 O O . TRP A 1 212 ? -21.146 -14.237 20.318 1.00 93.38 212 TRP A O 1
ATOM 1558 N N . PRO A 1 213 ? -19.905 -12.498 19.608 1.00 91.62 213 PRO A N 1
ATOM 1559 C CA . PRO A 1 213 ? -19.062 -13.335 18.776 1.00 91.62 213 PRO A CA 1
ATOM 1560 C C . PRO A 1 213 ? -18.150 -14.217 19.628 1.00 91.62 213 PRO A C 1
ATOM 1562 O O . PRO A 1 213 ? -17.578 -13.784 20.631 1.00 91.62 213 PRO A O 1
ATOM 1565 N N . ALA A 1 214 ? -17.945 -15.459 19.190 1.00 86.19 214 ALA A N 1
ATOM 1566 C CA . ALA A 1 214 ? -17.011 -16.364 19.845 1.00 86.19 214 ALA A CA 1
ATOM 1567 C C . ALA A 1 214 ? -15.575 -15.778 19.863 1.00 86.19 214 ALA A C 1
ATOM 1569 O O . ALA A 1 214 ? -15.149 -15.132 18.901 1.00 86.19 214 ALA A O 1
ATOM 1570 N N . PRO A 1 215 ? -14.782 -16.020 20.925 1.00 87.00 215 PRO A N 1
ATOM 1571 C CA . PRO A 1 215 ? -15.085 -16.834 22.106 1.00 87.00 215 PRO A CA 1
ATOM 1572 C C . PRO A 1 215 ? -15.746 -16.048 23.255 1.00 87.00 215 PRO A C 1
ATOM 1574 O O . PRO A 1 215 ? -15.815 -16.561 24.369 1.00 87.00 215 PRO A O 1
ATOM 1577 N N . TYR A 1 216 ? -16.174 -14.805 23.028 1.00 88.44 216 TYR A N 1
ATOM 1578 C CA . TYR A 1 216 ? -16.657 -13.934 24.093 1.00 88.44 216 TYR A CA 1
ATOM 1579 C C . TYR A 1 216 ? -18.035 -14.377 24.572 1.00 88.44 216 TYR A C 1
ATOM 1581 O O . TYR A 1 216 ? -18.927 -14.664 23.776 1.00 88.44 216 TYR A O 1
ATOM 1589 N N . THR A 1 217 ? -18.224 -14.389 25.886 1.00 84.25 217 THR A N 1
ATOM 1590 C CA . THR A 1 217 ? -19.522 -14.655 26.502 1.00 84.25 217 THR A CA 1
ATOM 1591 C C . THR A 1 217 ? -19.841 -13.554 27.512 1.00 84.25 217 THR A C 1
ATOM 1593 O O . THR A 1 217 ? -18.933 -12.976 28.116 1.00 84.25 217 THR A O 1
ATOM 1596 N N . PRO A 1 218 ? -21.127 -13.239 27.726 1.00 79.00 218 PRO A N 1
ATOM 1597 C CA . PRO A 1 218 ? -21.559 -12.242 28.706 1.00 79.00 218 PRO A CA 1
ATOM 1598 C C . PRO A 1 218 ? -21.481 -12.759 30.154 1.00 79.00 218 PRO A C 1
ATOM 1600 O O . PRO A 1 218 ? -22.002 -12.121 31.072 1.00 79.00 218 PRO A O 1
ATOM 1603 N N . GLU A 1 219 ? -20.907 -13.945 30.376 1.00 71.06 219 GLU A N 1
ATOM 1604 C CA . GLU A 1 219 ? -20.876 -14.578 31.687 1.00 71.06 219 GLU A CA 1
ATOM 1605 C C . GLU A 1 219 ? -20.006 -13.779 32.660 1.00 71.06 219 GLU A C 1
ATOM 1607 O O . GLU A 1 219 ? -18.884 -13.376 32.370 1.00 71.06 219 GLU A O 1
ATOM 1612 N N . THR A 1 220 ? -20.530 -13.578 33.867 1.00 54.47 220 THR A N 1
ATOM 1613 C CA . THR A 1 220 ? -19.862 -12.850 34.955 1.00 54.47 220 THR A CA 1
ATOM 1614 C C . THR A 1 220 ? -18.816 -13.693 35.689 1.00 54.47 220 THR A C 1
ATOM 1616 O O . THR A 1 220 ? -18.249 -13.250 36.688 1.00 54.47 220 THR A O 1
ATOM 1619 N N . GLN A 1 221 ? -18.576 -14.929 35.244 1.00 54.75 221 GLN A N 1
ATOM 1620 C CA . GLN A 1 221 ? -17.586 -15.813 35.845 1.00 54.75 221 GLN A CA 1
ATOM 1621 C C . GLN A 1 221 ? -16.267 -15.680 35.089 1.00 54.75 221 GLN A C 1
ATOM 1623 O O . GLN A 1 221 ? -16.237 -15.860 33.877 1.00 54.75 221 GLN A O 1
ATOM 1628 N N . PHE A 1 222 ? -15.198 -15.377 35.835 1.00 53.38 222 PHE A N 1
ATOM 1629 C CA . PHE A 1 222 ? -13.815 -15.155 35.393 1.00 53.38 222 PHE A CA 1
ATOM 1630 C C . PHE A 1 222 ? -13.209 -16.354 34.636 1.00 53.38 222 PHE A C 1
ATOM 1632 O O . PHE A 1 222 ? -12.302 -17.032 35.121 1.00 53.38 222 PHE A O 1
ATOM 1639 N N . THR A 1 223 ? -13.721 -16.635 33.446 1.00 57.38 223 THR A N 1
ATOM 1640 C CA . THR A 1 223 ? -13.146 -17.558 32.470 1.00 57.38 223 THR A CA 1
ATOM 1641 C C . THR A 1 223 ? -12.266 -16.754 31.508 1.00 57.38 223 THR A C 1
ATOM 1643 O O . THR A 1 223 ? -12.515 -15.573 31.273 1.00 57.38 223 THR A O 1
ATOM 1646 N N . SER A 1 224 ? -11.179 -17.339 31.000 1.00 53.72 224 SER A N 1
ATOM 1647 C CA . SER A 1 224 ? -10.288 -16.643 30.055 1.00 53.72 224 SER A CA 1
ATOM 1648 C C . SER A 1 224 ? -11.071 -16.185 28.818 1.00 53.72 224 SER A C 1
ATOM 1650 O O . SER A 1 224 ? -11.834 -16.969 28.257 1.00 53.72 224 SER A O 1
ATOM 1652 N N . GLY A 1 225 ? -10.897 -14.924 28.415 1.00 60.50 225 GLY A N 1
ATOM 1653 C CA . GLY A 1 225 ? -11.631 -14.290 27.317 1.00 60.50 225 GLY A CA 1
ATOM 1654 C C . GLY A 1 225 ? -12.873 -13.508 27.755 1.00 60.50 225 GLY A C 1
ATOM 1655 O O . GLY A 1 225 ? -13.610 -13.028 26.901 1.00 60.50 225 GLY A O 1
ATOM 1656 N N . THR A 1 226 ? -13.112 -13.351 29.060 1.00 77.75 226 THR A N 1
ATOM 1657 C CA . THR A 1 226 ? -14.211 -12.520 29.594 1.00 77.75 226 THR A CA 1
ATOM 1658 C C . THR A 1 226 ? -13.727 -11.190 30.159 1.00 77.75 226 THR A C 1
ATOM 1660 O O . THR A 1 226 ? -14.515 -10.242 30.227 1.00 77.75 226 THR A O 1
ATOM 1663 N N . GLN A 1 227 ? -12.449 -11.084 30.544 1.00 89.69 227 GLN A N 1
ATOM 1664 C CA . GLN A 1 227 ? -11.886 -9.855 31.098 1.00 89.69 227 GLN A CA 1
ATOM 1665 C C . GLN A 1 227 ? -11.493 -8.886 29.990 1.00 89.69 227 GLN A C 1
ATOM 1667 O O . GLN A 1 227 ? -11.070 -9.286 28.908 1.00 89.69 227 GLN A O 1
ATOM 1672 N N . PHE A 1 228 ? -11.582 -7.590 30.277 1.00 93.31 228 PHE A N 1
ATOM 1673 C CA . PHE A 1 228 ? -11.089 -6.572 29.353 1.00 93.31 228 PHE A CA 1
ATOM 1674 C C . PHE A 1 228 ? -9.587 -6.750 29.071 1.00 93.31 228 PHE A C 1
ATOM 1676 O O . PHE A 1 228 ? -9.155 -6.684 27.922 1.00 93.31 228 PHE A O 1
ATOM 1683 N N . SER A 1 229 ? -8.817 -7.067 30.114 1.00 93.69 229 SER A N 1
ATOM 1684 C CA . SER A 1 229 ? -7.374 -7.323 30.064 1.00 93.69 229 SER A CA 1
ATOM 1685 C C . SER A 1 229 ? -6.975 -8.613 29.335 1.00 93.69 229 SER A C 1
ATOM 1687 O O . SER A 1 229 ? -5.800 -8.797 29.034 1.00 93.69 229 SER A O 1
ATOM 1689 N N . ASP A 1 230 ? -7.925 -9.504 29.024 1.00 90.75 230 ASP A N 1
ATOM 1690 C CA . ASP A 1 230 ? -7.649 -10.676 28.180 1.00 90.75 230 ASP A CA 1
ATOM 1691 C C . ASP A 1 230 ? -7.521 -10.290 26.693 1.00 90.75 230 ASP A C 1
ATOM 1693 O O . ASP A 1 230 ? -7.033 -11.081 25.886 1.00 90.75 230 ASP A O 1
ATOM 1697 N N . VAL A 1 231 ? -7.997 -9.096 26.316 1.00 91.88 231 VAL A N 1
ATOM 1698 C CA . VAL A 1 231 ? -8.097 -8.638 24.919 1.00 91.88 231 VAL A CA 1
ATOM 1699 C C . VAL A 1 231 ? -7.315 -7.346 24.675 1.00 91.88 231 VAL A C 1
ATOM 1701 O O . VAL A 1 231 ? -6.738 -7.169 23.603 1.00 91.88 231 VAL A O 1
ATOM 1704 N N . PHE A 1 232 ? -7.287 -6.453 25.661 1.00 96.00 232 PHE A N 1
ATOM 1705 C CA . PHE A 1 232 ? -6.682 -5.126 25.583 1.00 96.00 232 PHE A CA 1
ATOM 1706 C C . PHE A 1 232 ? -5.684 -4.909 26.724 1.00 96.00 232 PHE A C 1
ATOM 1708 O O . PHE A 1 232 ? -5.660 -5.660 27.696 1.00 96.00 232 PHE A O 1
ATOM 1715 N N . GLU A 1 233 ? -4.905 -3.833 26.644 1.00 95.44 233 GLU A N 1
ATOM 1716 C CA . GLU A 1 233 ? -4.122 -3.343 27.780 1.00 95.44 233 GLU A CA 1
ATOM 1717 C C . GLU A 1 233 ? -5.024 -3.058 28.993 1.00 95.44 233 GLU A C 1
ATOM 1719 O O . GLU A 1 233 ? -6.164 -2.596 28.852 1.00 95.44 233 GLU A O 1
ATOM 1724 N N . ASP A 1 234 ? -4.516 -3.338 30.200 1.00 94.56 234 ASP A N 1
ATOM 1725 C CA . ASP A 1 234 ? -5.313 -3.364 31.434 1.00 94.56 234 ASP A CA 1
ATOM 1726 C C . ASP A 1 234 ? -5.727 -1.958 31.909 1.00 94.56 234 ASP A C 1
ATOM 1728 O O . ASP A 1 234 ? -5.127 -1.342 32.796 1.00 94.56 234 ASP A O 1
ATOM 1732 N N . ALA A 1 235 ? -6.771 -1.434 31.269 1.00 96.38 235 ALA A N 1
ATOM 1733 C CA . ALA A 1 235 ? -7.388 -0.139 31.539 1.00 96.38 235 ALA A CA 1
ATOM 1734 C C . ALA A 1 235 ? -8.573 -0.200 32.500 1.00 96.38 235 ALA A C 1
ATOM 1736 O O . ALA A 1 235 ? -8.993 0.823 33.053 1.00 96.38 235 ALA A O 1
ATOM 1737 N N . PHE A 1 236 ? -9.106 -1.402 32.707 1.00 96.06 236 PHE A N 1
ATOM 1738 C CA . PHE A 1 236 ? -10.251 -1.662 33.565 1.00 96.06 236 PHE A CA 1
ATOM 1739 C C . PHE A 1 236 ? -9.958 -2.871 34.460 1.00 96.06 236 PHE A C 1
ATOM 1741 O O . PHE A 1 236 ? -10.546 -3.936 34.256 1.00 96.06 236 PHE A O 1
ATOM 1748 N N . PRO A 1 237 ? -9.066 -2.718 35.460 1.00 93.69 237 PRO A N 1
ATOM 1749 C CA . PRO A 1 237 ? -8.589 -3.843 36.251 1.00 93.69 237 PRO A CA 1
ATOM 1750 C C . PRO A 1 237 ? -9.724 -4.630 36.898 1.00 93.69 237 PRO A C 1
ATOM 1752 O O . PRO A 1 237 ? -10.542 -4.081 37.642 1.00 93.69 237 PRO A O 1
ATOM 1755 N N . GLY A 1 238 ? -9.755 -5.932 36.612 1.00 90.06 238 GLY A N 1
ATOM 1756 C CA . GLY A 1 238 ? -10.732 -6.875 37.157 1.00 90.06 238 GLY A CA 1
ATOM 1757 C C . GLY A 1 238 ? -12.142 -6.763 36.575 1.00 90.06 238 GLY A C 1
ATOM 1758 O O . GLY A 1 238 ? -13.036 -7.432 37.086 1.00 90.06 238 GLY A O 1
ATOM 1759 N N . MET A 1 239 ? -12.352 -5.946 35.541 1.00 93.00 239 MET A N 1
ATOM 1760 C CA . MET A 1 239 ? -13.645 -5.830 34.877 1.00 93.00 239 MET A CA 1
ATOM 1761 C C . MET A 1 239 ? -13.755 -6.749 33.662 1.00 93.00 239 MET A C 1
ATOM 1763 O O . MET A 1 239 ? -12.833 -6.889 32.855 1.00 93.00 239 MET A O 1
ATOM 1767 N N . THR A 1 240 ? -14.942 -7.315 33.495 1.00 93.75 240 THR A N 1
ATOM 1768 C CA . THR A 1 240 ? -15.358 -8.042 32.295 1.00 93.75 240 THR A CA 1
ATOM 1769 C C . THR A 1 240 ? -15.721 -7.100 31.146 1.00 93.75 240 THR A C 1
ATOM 1771 O O . THR A 1 240 ? -16.035 -5.924 31.353 1.00 93.75 240 THR A O 1
ATOM 1774 N N . LEU A 1 241 ? -15.760 -7.627 29.919 1.00 95.06 241 LEU A N 1
ATOM 1775 C CA . LEU A 1 241 ? -16.242 -6.894 28.742 1.00 95.06 241 LEU A CA 1
ATOM 1776 C C . LEU A 1 241 ? -17.675 -6.355 28.946 1.00 95.06 241 LEU A C 1
ATOM 1778 O O . LEU A 1 241 ? -17.958 -5.206 28.598 1.00 95.06 241 LEU A O 1
ATOM 1782 N N . LEU A 1 242 ? -18.560 -7.136 29.586 1.00 95.06 242 LEU A N 1
ATOM 1783 C CA . LEU A 1 242 ? -19.931 -6.716 29.907 1.00 95.06 242 LEU A CA 1
ATOM 1784 C C . LEU A 1 242 ? -19.962 -5.558 30.920 1.00 95.06 242 LEU A C 1
ATOM 1786 O O . LEU A 1 242 ? -20.717 -4.597 30.756 1.00 95.06 242 LEU A O 1
ATOM 1790 N N . GLU A 1 243 ? -19.130 -5.611 31.960 1.00 95.06 243 GLU A N 1
ATOM 1791 C CA . GLU A 1 243 ? -19.044 -4.540 32.960 1.00 95.06 243 GLU A CA 1
ATOM 1792 C C . GLU A 1 243 ? -18.466 -3.247 32.378 1.00 95.06 243 GLU A C 1
ATOM 1794 O O . GLU A 1 243 ? -18.878 -2.150 32.778 1.00 95.06 243 GLU A O 1
ATOM 1799 N N . VAL A 1 244 ? -17.537 -3.357 31.422 1.00 97.12 244 VAL A N 1
ATOM 1800 C CA . VAL A 1 244 ? -17.001 -2.208 30.685 1.00 97.12 244 VAL A CA 1
ATOM 1801 C C . VAL A 1 244 ? -18.081 -1.592 29.796 1.00 97.12 244 VAL A C 1
ATOM 1803 O O . VAL A 1 244 ? -18.303 -0.383 29.894 1.00 97.12 244 VAL A O 1
ATOM 1806 N N . LEU A 1 245 ? -18.831 -2.395 29.026 1.00 96.88 245 LEU A N 1
ATOM 1807 C CA . LEU A 1 245 ? -20.006 -1.943 28.257 1.00 96.88 245 LEU A CA 1
ATOM 1808 C C . LEU A 1 245 ? -21.046 -1.221 29.135 1.00 96.88 245 LEU A C 1
ATOM 1810 O O . LEU A 1 245 ? -21.687 -0.259 28.700 1.00 96.88 245 LEU A O 1
ATOM 1814 N N . GLY A 1 246 ? -21.200 -1.662 30.386 1.00 95.94 246 GLY A N 1
ATOM 1815 C CA . GLY A 1 246 ? -22.122 -1.098 31.370 1.00 95.94 246 GLY A CA 1
ATOM 1816 C C . GLY A 1 246 ? -21.670 0.207 32.039 1.00 95.94 246 GLY A C 1
ATOM 1817 O O . GLY A 1 246 ? -22.454 0.800 32.784 1.00 95.94 246 GLY A O 1
ATOM 1818 N N . GLN A 1 247 ? -20.442 0.685 31.809 1.00 97.50 247 GLN A N 1
ATOM 1819 C CA . GLN A 1 247 ? -19.939 1.883 32.490 1.00 97.50 247 GLN A CA 1
ATOM 1820 C C . GLN A 1 247 ? -20.746 3.151 32.171 1.00 97.50 247 GLN A C 1
ATOM 1822 O O .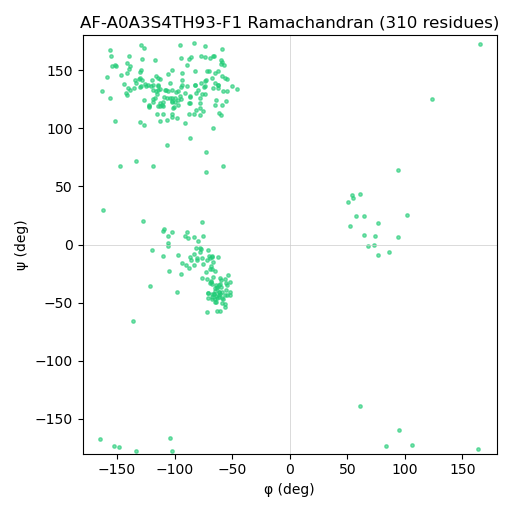 GLN A 1 247 ? -21.230 3.359 31.067 1.00 97.50 247 GLN A O 1
ATOM 1827 N N . GLY A 1 248 ? -20.816 4.080 33.123 1.00 93.25 248 GLY A N 1
ATOM 1828 C CA . GLY A 1 248 ? -21.312 5.442 32.889 1.00 93.25 248 GLY A CA 1
ATOM 1829 C C . GLY A 1 248 ? -20.189 6.450 32.609 1.00 93.25 248 GLY A C 1
ATOM 1830 O O . GLY A 1 248 ? -19.008 6.160 32.797 1.00 93.25 248 GLY A O 1
ATOM 1831 N N . GLY A 1 249 ? -20.557 7.673 32.220 1.00 93.88 249 GLY A N 1
ATOM 1832 C CA . GLY A 1 249 ? -19.630 8.810 32.114 1.00 93.88 249 GLY A CA 1
ATOM 1833 C C . GLY A 1 249 ? -18.826 8.895 30.807 1.00 93.88 249 GLY A C 1
ATOM 1834 O O . GLY A 1 249 ? -19.083 8.152 29.857 1.00 93.88 249 GLY A O 1
ATOM 1835 N N . GLY A 1 250 ? -17.884 9.848 30.778 1.00 94.12 250 GLY A N 1
ATOM 1836 C CA . GLY A 1 250 ? -16.992 10.176 29.651 1.00 94.12 250 GLY A CA 1
ATOM 1837 C C . GLY A 1 250 ? -15.551 9.666 29.820 1.00 94.12 250 GLY A C 1
ATOM 1838 O O . GLY A 1 250 ? -15.259 8.886 30.727 1.00 94.12 250 GLY A O 1
ATOM 1839 N N . GLY A 1 251 ? -14.630 10.159 28.990 1.00 97.62 251 GLY A N 1
ATOM 1840 C CA . GLY A 1 251 ? -13.202 9.828 29.019 1.00 97.62 251 GLY A CA 1
ATOM 1841 C C . GLY A 1 251 ? -12.940 8.343 28.776 1.00 97.62 251 GLY A C 1
ATOM 1842 O O . GLY A 1 251 ? -13.626 7.723 27.966 1.00 97.62 251 GLY A O 1
ATOM 1843 N N . LEU A 1 252 ? -11.997 7.762 29.528 1.00 98.25 252 LEU A N 1
ATOM 1844 C CA . LEU A 1 252 ? -11.629 6.345 29.410 1.00 98.25 252 LEU A CA 1
ATOM 1845 C C . LEU A 1 252 ? -12.851 5.423 29.489 1.00 98.25 252 LEU A C 1
ATOM 1847 O O . LEU A 1 252 ? -12.977 4.514 28.686 1.00 98.25 252 LEU A O 1
ATOM 1851 N N . LYS A 1 253 ? -13.807 5.704 30.385 1.00 98.44 253 LYS A N 1
ATOM 1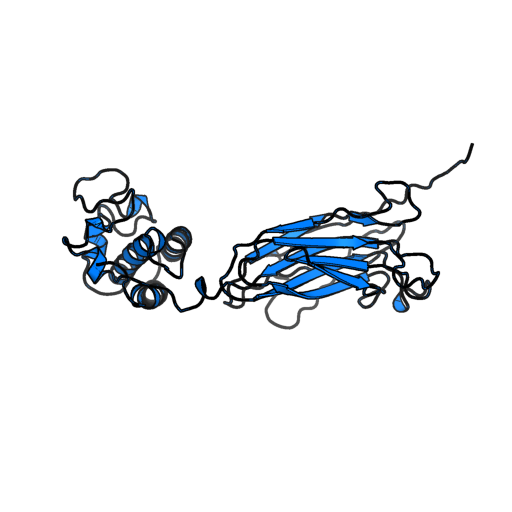852 C CA . LYS A 1 253 ? -15.035 4.904 30.515 1.00 98.44 253 LYS A CA 1
ATOM 1853 C C . LYS A 1 253 ? -15.903 4.930 29.259 1.00 98.44 253 LYS A C 1
ATOM 1855 O O . LYS A 1 253 ? -16.514 3.919 28.934 1.00 98.44 253 LYS A O 1
ATOM 1860 N N . ALA A 1 254 ? -15.992 6.073 28.577 1.00 98.19 254 ALA A N 1
ATOM 1861 C CA . ALA A 1 254 ? -16.707 6.146 27.307 1.00 98.19 254 ALA A CA 1
ATOM 1862 C C . ALA A 1 254 ? -15.947 5.420 26.200 1.00 98.19 254 ALA A C 1
ATOM 1864 O O . ALA A 1 254 ? -16.576 4.677 25.453 1.00 98.19 254 ALA A O 1
ATOM 1865 N N . LEU A 1 255 ? -14.622 5.583 26.142 1.00 98.69 255 LEU A N 1
ATOM 1866 C CA . LEU A 1 255 ? -13.783 4.839 25.208 1.00 98.69 255 LEU A CA 1
ATOM 1867 C C . LEU A 1 255 ? -13.975 3.333 25.390 1.00 98.69 255 LEU A C 1
ATOM 1869 O O . LEU A 1 255 ? -14.394 2.683 24.447 1.00 98.69 255 LEU A O 1
ATOM 1873 N N . GLY A 1 256 ? -13.809 2.805 26.606 1.00 98.56 256 GLY A N 1
ATOM 1874 C CA . GLY A 1 256 ? -13.963 1.375 26.886 1.00 98.56 256 GLY A CA 1
ATOM 1875 C C . GLY A 1 256 ? -15.292 0.802 26.390 1.00 98.56 256 GLY A C 1
ATOM 1876 O O . GLY A 1 256 ? -15.302 -0.241 25.746 1.00 98.56 256 GLY A O 1
ATOM 1877 N N . ARG A 1 257 ? -16.413 1.512 26.593 1.00 98.62 257 ARG A N 1
ATOM 1878 C CA . ARG A 1 257 ? -17.715 1.087 26.049 1.00 98.62 257 ARG A CA 1
ATOM 1879 C C . ARG A 1 257 ? -17.709 0.952 24.530 1.00 98.62 257 ARG A C 1
ATOM 1881 O O . ARG A 1 257 ? -18.181 -0.054 24.009 1.00 98.62 257 ARG A O 1
ATOM 1888 N N . HIS A 1 258 ? -17.229 1.976 23.831 1.00 98.56 258 HIS A N 1
ATOM 1889 C CA . HIS A 1 258 ? -17.203 1.980 22.369 1.00 98.56 258 HIS A CA 1
ATOM 1890 C C . HIS A 1 258 ? -16.150 1.022 21.805 1.00 98.56 258 HIS A C 1
ATOM 1892 O O . HIS A 1 258 ? -16.384 0.436 20.757 1.00 98.56 258 HIS A O 1
ATOM 1898 N N . THR A 1 259 ? -15.051 0.786 22.520 1.00 98.62 259 THR A N 1
ATOM 1899 C CA . THR A 1 259 ? -14.028 -0.205 22.170 1.00 98.62 259 THR A CA 1
ATOM 1900 C C . THR A 1 259 ? -14.579 -1.625 22.213 1.00 98.62 259 THR A C 1
ATOM 1902 O O . THR A 1 259 ? -14.372 -2.379 21.269 1.00 98.62 259 THR A O 1
ATOM 1905 N N . VAL A 1 260 ? -15.314 -2.000 23.266 1.00 98.19 260 VAL A N 1
ATOM 1906 C CA . VAL A 1 260 ? -15.914 -3.345 23.330 1.00 98.19 260 VAL A CA 1
ATOM 1907 C C . VAL A 1 260 ? -16.970 -3.524 22.234 1.00 98.19 260 VAL A C 1
ATOM 1909 O O . VAL A 1 260 ? -17.000 -4.566 21.588 1.00 98.19 260 VAL A O 1
ATOM 1912 N N . ALA A 1 261 ? -17.789 -2.501 21.965 1.00 98.31 261 ALA A N 1
ATOM 1913 C CA . ALA A 1 261 ? -18.741 -2.544 20.852 1.00 98.31 261 ALA A CA 1
ATOM 1914 C C . ALA A 1 261 ? -18.038 -2.696 19.492 1.00 98.31 261 ALA A C 1
ATOM 1916 O O . ALA A 1 261 ? -18.419 -3.557 18.705 1.00 98.31 261 ALA A O 1
ATOM 1917 N N . ALA A 1 262 ? -16.971 -1.928 19.258 1.00 97.88 262 ALA A N 1
ATOM 1918 C CA . ALA A 1 262 ? -16.173 -1.987 18.037 1.00 97.88 262 ALA A CA 1
ATOM 1919 C C . ALA A 1 262 ? -15.526 -3.366 17.838 1.00 97.88 262 ALA A C 1
ATOM 1921 O O . ALA A 1 262 ? -15.535 -3.905 16.734 1.00 97.88 262 ALA A O 1
ATOM 1922 N N . LEU A 1 263 ? -15.011 -3.966 18.917 1.00 97.50 263 LEU A N 1
ATOM 1923 C CA . LEU A 1 263 ? -14.461 -5.319 18.896 1.00 97.50 263 LEU A CA 1
ATOM 1924 C C . LEU A 1 263 ? -15.513 -6.329 18.445 1.00 97.50 263 LEU A C 1
ATOM 1926 O O . LEU A 1 263 ? -15.201 -7.188 17.628 1.00 97.50 263 LEU A O 1
ATOM 1930 N N . PHE A 1 264 ? -16.729 -6.245 18.991 1.00 97.12 264 PHE A N 1
ATOM 1931 C CA . PHE A 1 264 ? -17.799 -7.185 18.673 1.00 97.12 264 PHE A CA 1
ATOM 1932 C C . PHE A 1 264 ? -18.342 -6.989 17.266 1.00 97.12 264 PHE A C 1
ATOM 1934 O O . PHE A 1 264 ? -18.509 -7.985 16.568 1.00 97.12 264 PHE A O 1
ATOM 1941 N N . ASN A 1 265 ? -18.531 -5.746 16.817 1.00 97.06 265 ASN A N 1
ATOM 1942 C CA . ASN A 1 265 ? -18.904 -5.470 15.432 1.00 97.06 265 ASN A CA 1
ATOM 1943 C C . ASN A 1 265 ? -17.870 -6.078 14.465 1.00 97.06 265 ASN A C 1
ATOM 1945 O O . ASN A 1 265 ? -18.234 -6.913 13.648 1.00 97.06 265 ASN A O 1
ATOM 1949 N N . GLY A 1 266 ? -16.572 -5.807 14.652 1.00 92.12 266 GLY A N 1
ATOM 1950 C CA . GLY A 1 266 ? -15.510 -6.351 13.791 1.00 92.12 266 GLY A CA 1
ATOM 1951 C C . GLY A 1 266 ? -15.224 -7.857 13.936 1.00 92.12 266 GLY A C 1
ATOM 1952 O O . GLY A 1 266 ? -14.362 -8.379 13.228 1.00 92.12 266 GLY A O 1
ATOM 1953 N N . LYS A 1 267 ? -15.875 -8.558 14.876 1.00 91.38 267 LYS A N 1
ATOM 1954 C CA . LYS A 1 267 ? -15.774 -10.020 15.079 1.00 91.38 267 LYS A CA 1
ATOM 1955 C C . LYS A 1 267 ? -17.043 -10.782 14.688 1.00 91.38 267 LYS A C 1
ATOM 1957 O O . LYS A 1 267 ? -17.010 -12.012 14.700 1.00 91.38 267 LYS A O 1
ATOM 1962 N N . SER A 1 268 ? -18.135 -10.077 14.422 1.00 91.19 268 SER A N 1
ATOM 1963 C CA . SER A 1 268 ? -19.436 -10.655 14.075 1.00 91.19 268 SER A CA 1
ATOM 1964 C C . SER A 1 268 ? -19.672 -10.559 12.567 1.00 91.19 268 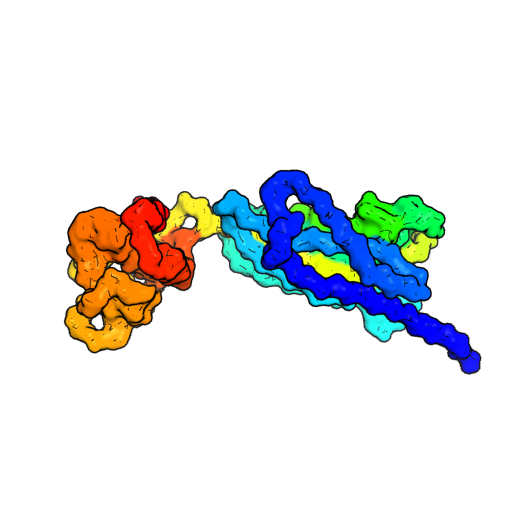SER A C 1
ATOM 1966 O O . SER A 1 268 ? -18.835 -10.034 11.841 1.00 91.19 268 SER A O 1
ATOM 1968 N N . ASP A 1 269 ? -20.843 -10.995 12.106 1.00 86.81 269 ASP A N 1
ATOM 1969 C CA . ASP A 1 269 ? -21.287 -10.830 10.711 1.00 86.81 269 ASP A CA 1
ATOM 1970 C C . ASP A 1 269 ? -21.758 -9.391 10.393 1.00 86.81 269 ASP A C 1
ATOM 1972 O O . ASP A 1 269 ? -22.507 -9.172 9.446 1.00 86.81 269 ASP A O 1
ATOM 1976 N N . VAL A 1 270 ? -21.363 -8.408 11.209 1.00 91.31 270 VAL A N 1
ATOM 1977 C CA . VAL A 1 270 ? -21.633 -6.984 10.974 1.00 91.31 270 VAL A CA 1
ATOM 1978 C C . VAL A 1 270 ? -20.585 -6.477 9.993 1.00 91.31 270 VAL A C 1
ATOM 1980 O O . VAL A 1 270 ? -19.393 -6.684 10.230 1.00 91.31 270 VAL A O 1
ATOM 1983 N N . SER A 1 271 ? -21.001 -5.781 8.934 1.00 88.69 271 SER A N 1
ATOM 1984 C CA . SER A 1 271 ? -20.083 -5.161 7.969 1.00 88.69 271 SER A CA 1
ATOM 1985 C C . SER A 1 271 ? -19.386 -3.927 8.561 1.00 88.69 271 SER A C 1
ATOM 1987 O O . SER A 1 271 ? -19.612 -2.804 8.127 1.00 88.69 271 SER A O 1
ATOM 1989 N N . TYR A 1 272 ? -18.596 -4.115 9.616 1.00 90.31 272 TYR A N 1
ATOM 1990 C CA . TYR A 1 272 ? -17.960 -3.040 10.372 1.00 90.31 272 TYR A CA 1
ATOM 1991 C C . TYR A 1 272 ? -16.701 -2.528 9.664 1.00 90.31 272 TYR A C 1
ATOM 1993 O O . TYR A 1 272 ? -15.828 -3.324 9.323 1.00 90.31 272 TYR A O 1
ATOM 2001 N N . ASP A 1 273 ? -16.557 -1.204 9.552 1.00 82.88 273 ASP A N 1
ATOM 2002 C CA . ASP A 1 273 ? -15.458 -0.539 8.820 1.00 82.88 273 ASP A CA 1
ATOM 2003 C C . ASP A 1 273 ? -14.041 -0.822 9.374 1.00 82.88 273 ASP A C 1
ATOM 2005 O O . ASP A 1 273 ? -13.036 -0.458 8.764 1.00 82.88 273 ASP A O 1
ATOM 2009 N N . LEU A 1 274 ? -13.920 -1.440 10.557 1.00 81.06 274 LEU A N 1
ATOM 2010 C CA . LEU A 1 274 ? -12.635 -1.824 11.147 1.00 81.06 274 LEU A CA 1
ATOM 2011 C C . LEU A 1 274 ? -12.567 -3.321 11.443 1.00 81.06 274 LEU A C 1
ATOM 2013 O O . LEU A 1 274 ? -13.447 -3.898 12.079 1.00 81.06 274 LEU A O 1
ATOM 2017 N N . SER A 1 275 ? -11.426 -3.941 11.135 1.00 84.19 275 SER A N 1
ATOM 2018 C CA . SER A 1 275 ? -11.140 -5.278 11.665 1.00 84.19 275 SER A CA 1
ATOM 2019 C C . SER A 1 275 ? -10.995 -5.255 13.193 1.00 84.19 275 SER A C 1
ATOM 2021 O O . SER A 1 275 ? -10.454 -4.312 13.779 1.00 84.19 275 SER A O 1
ATOM 2023 N N . TRP A 1 276 ? -11.387 -6.345 13.857 1.00 83.94 276 TRP A N 1
ATOM 2024 C CA . TRP A 1 276 ? -11.229 -6.489 15.310 1.00 83.94 276 TRP A CA 1
ATOM 2025 C C . TRP A 1 276 ? -9.772 -6.322 15.790 1.00 83.94 276 TRP A C 1
ATOM 2027 O O . TRP A 1 276 ? -9.549 -5.854 16.905 1.00 83.94 276 TRP A O 1
ATOM 2037 N N . MET A 1 277 ? -8.771 -6.660 14.962 1.00 81.12 277 MET A N 1
ATOM 2038 C CA . MET A 1 277 ? -7.351 -6.443 15.284 1.00 81.12 277 MET A CA 1
ATOM 2039 C C . MET A 1 277 ? -7.008 -4.953 15.336 1.00 81.12 277 MET A C 1
ATOM 2041 O O . MET A 1 277 ? -6.338 -4.513 16.269 1.00 81.12 277 MET A O 1
ATOM 2045 N N . LYS A 1 278 ? -7.523 -4.162 14.385 1.00 85.12 278 LYS A N 1
ATOM 2046 C CA . LYS A 1 278 ? -7.315 -2.708 14.359 1.00 85.12 278 LYS A CA 1
ATOM 2047 C C . LYS A 1 278 ? -7.943 -2.016 15.562 1.00 85.12 278 LYS A C 1
ATOM 2049 O O . LYS A 1 278 ? -7.346 -1.093 16.103 1.00 85.12 278 LYS A O 1
ATOM 2054 N N . VAL A 1 279 ? -9.083 -2.508 16.048 1.00 92.88 279 VAL A N 1
ATOM 2055 C CA . VAL A 1 279 ? -9.698 -2.006 17.289 1.00 92.88 279 VAL A CA 1
ATOM 2056 C C . VAL A 1 279 ? -8.778 -2.213 18.501 1.00 92.88 279 VAL A C 1
ATOM 2058 O O . VAL A 1 279 ? -8.627 -1.302 19.316 1.00 92.88 279 VAL A O 1
ATOM 2061 N N . ILE A 1 280 ? -8.142 -3.387 18.613 1.00 90.12 280 ILE A N 1
ATOM 2062 C CA . ILE A 1 280 ? -7.188 -3.698 19.692 1.00 90.12 280 ILE A CA 1
ATOM 2063 C C . ILE A 1 280 ? -5.952 -2.801 19.600 1.00 90.12 280 ILE A C 1
ATOM 2065 O O . ILE A 1 280 ? -5.581 -2.173 20.592 1.00 90.12 280 ILE A O 1
ATOM 2069 N N . GLU A 1 281 ? -5.348 -2.692 18.413 1.00 85.62 281 GLU A N 1
ATOM 2070 C CA . GLU A 1 281 ? -4.189 -1.823 18.167 1.00 85.62 281 GLU A CA 1
ATOM 2071 C C . GLU A 1 281 ? -4.496 -0.357 18.505 1.00 85.62 281 GLU A C 1
ATOM 2073 O O . GLU A 1 281 ? -3.734 0.295 19.224 1.00 85.62 281 GLU A O 1
ATOM 2078 N N . ALA A 1 282 ? -5.641 0.154 18.049 1.00 87.94 282 ALA A N 1
ATOM 2079 C CA . ALA A 1 282 ? -6.040 1.535 18.280 1.00 87.94 282 ALA A CA 1
ATOM 2080 C C . ALA A 1 282 ? -6.251 1.819 19.775 1.00 87.94 282 ALA A C 1
ATOM 2082 O O . ALA A 1 282 ? -5.730 2.808 20.288 1.00 87.94 282 ALA A O 1
ATOM 2083 N N . PHE A 1 283 ? -6.929 0.934 20.516 1.00 98.00 283 PHE A N 1
ATOM 2084 C CA . PHE A 1 283 ? -7.090 1.116 21.961 1.00 98.00 283 PHE A CA 1
ATOM 2085 C C . PHE A 1 283 ? -5.748 1.062 22.708 1.00 98.00 283 PHE A C 1
ATOM 2087 O O . PHE A 1 283 ? -5.449 1.961 23.498 1.00 98.00 283 PHE A O 1
ATOM 2094 N N . ASN A 1 284 ? -4.927 0.041 22.439 1.00 96.88 284 ASN A N 1
ATOM 2095 C CA . ASN A 1 284 ? -3.655 -0.171 23.135 1.00 96.88 284 ASN A CA 1
ATOM 2096 C C . ASN A 1 284 ? -2.624 0.924 22.822 1.00 96.88 284 ASN A C 1
ATOM 2098 O O . ASN A 1 284 ? -1.784 1.221 23.662 1.00 96.88 284 ASN A O 1
ATOM 2102 N N . SER A 1 285 ? -2.691 1.560 21.648 1.00 94.12 285 SER A N 1
ATOM 2103 C CA . SER A 1 285 ? -1.812 2.692 21.318 1.00 94.12 285 SER A CA 1
ATOM 2104 C C . SER A 1 285 ? -2.167 3.982 22.069 1.00 94.12 285 SER A C 1
ATOM 2106 O O . SER A 1 285 ? -1.305 4.836 22.267 1.00 94.12 285 SER A O 1
ATOM 2108 N N . VAL A 1 286 ? -3.420 4.123 22.515 1.00 95.38 286 VAL A N 1
ATOM 2109 C CA . VAL A 1 286 ? -3.908 5.299 23.251 1.00 95.38 286 VAL A CA 1
ATOM 2110 C C . VAL A 1 286 ? -3.830 5.115 24.771 1.00 95.38 286 VAL A C 1
ATOM 2112 O O . VAL A 1 286 ? -3.770 6.104 25.504 1.00 95.38 286 VAL A O 1
ATOM 2115 N N . TYR A 1 287 ? -3.854 3.881 25.280 1.00 95.81 287 TYR A N 1
ATOM 2116 C CA . TYR A 1 287 ? -3.795 3.606 26.716 1.00 95.81 287 TYR A CA 1
ATOM 2117 C C . TYR A 1 287 ? -2.372 3.230 27.188 1.00 95.81 287 TYR A C 1
ATOM 2119 O O . TYR A 1 287 ? -1.769 2.329 26.615 1.00 95.81 287 TYR A O 1
ATOM 2127 N N . PRO A 1 288 ? -1.846 3.833 28.278 1.00 97.62 288 PRO A N 1
ATOM 2128 C CA . PRO A 1 288 ? -2.422 4.930 29.052 1.00 97.62 288 PRO A CA 1
ATOM 2129 C C . PRO A 1 288 ? -2.258 6.286 28.346 1.00 97.62 288 PRO A C 1
ATOM 2131 O O . PRO A 1 288 ? -1.186 6.625 27.857 1.00 97.62 288 PRO A O 1
ATOM 2134 N N . GLY A 1 289 ? -3.305 7.109 28.396 1.00 95.19 289 GLY A N 1
ATOM 2135 C CA . GLY A 1 289 ? -3.355 8.423 27.758 1.00 95.19 289 GLY A CA 1
ATOM 2136 C C . GLY A 1 289 ? -4.206 9.448 28.512 1.00 95.19 289 GLY A C 1
ATOM 2137 O O . GLY A 1 289 ? -4.694 9.237 29.629 1.00 95.19 289 GLY A O 1
ATOM 2138 N N . SER A 1 290 ? -4.366 10.614 27.899 1.00 97.31 290 SER A N 1
ATOM 2139 C CA . SER A 1 290 ? -5.143 11.737 28.414 1.00 97.31 290 SER A CA 1
ATOM 2140 C C . SER A 1 290 ? -6.626 11.627 28.058 1.00 97.31 290 SER A C 1
ATOM 2142 O O . SER A 1 290 ? -7.034 10.982 27.094 1.00 97.31 290 SER A O 1
ATOM 2144 N N . LYS A 1 291 ? -7.472 12.370 28.786 1.00 95.88 291 LYS A N 1
ATOM 2145 C CA . LYS A 1 291 ? -8.904 12.480 28.458 1.00 95.88 291 LYS A CA 1
ATOM 2146 C C . LYS A 1 291 ? -9.143 12.950 27.016 1.00 95.88 291 LYS A C 1
ATOM 2148 O O . LYS A 1 291 ? -10.132 12.542 26.422 1.00 95.88 291 LYS A O 1
ATOM 2153 N N . LYS A 1 292 ? -8.273 13.805 26.467 1.00 95.50 292 LYS A N 1
ATOM 2154 C CA . LYS A 1 292 ? -8.406 14.306 25.093 1.00 95.50 292 LYS A CA 1
ATOM 2155 C C . LYS A 1 292 ? -8.200 13.181 24.076 1.00 95.50 292 LYS A C 1
ATOM 2157 O O . LYS A 1 292 ? -9.004 13.066 23.161 1.00 95.50 292 LYS A O 1
ATOM 2162 N N . GLU A 1 293 ? -7.171 12.359 24.264 1.00 94.19 293 GLU A N 1
ATOM 2163 C CA . GLU A 1 293 ? -6.882 11.208 23.396 1.00 94.19 293 GLU A CA 1
ATOM 2164 C C . GLU A 1 293 ? -7.988 10.153 23.507 1.00 94.19 293 GLU A C 1
ATOM 2166 O O . GLU A 1 293 ? -8.497 9.690 22.490 1.00 94.19 293 GLU A O 1
ATOM 2171 N N . TYR A 1 294 ? -8.465 9.874 24.727 1.00 98.19 294 TYR A N 1
ATOM 2172 C CA . TYR A 1 294 ? -9.591 8.959 24.924 1.00 98.19 294 TYR A CA 1
ATOM 2173 C C . TYR A 1 294 ? -10.871 9.427 24.233 1.00 98.19 294 TYR A C 1
ATOM 2175 O O . TYR A 1 294 ? -11.574 8.618 23.640 1.00 98.19 294 TYR A O 1
ATOM 2183 N N . GLU A 1 295 ? -11.200 10.718 24.312 1.00 92.38 295 GLU A N 1
ATOM 2184 C CA . GLU A 1 295 ? -12.386 11.257 23.640 1.00 92.38 295 GLU A CA 1
ATOM 2185 C C . GLU A 1 295 ? -12.236 11.255 22.113 1.00 92.38 295 GLU A C 1
ATOM 2187 O O . GLU A 1 295 ? -13.235 11.042 21.430 1.00 92.38 295 GLU A O 1
ATOM 2192 N N . ALA A 1 296 ? -11.022 11.455 21.585 1.00 88.25 296 ALA A N 1
ATOM 2193 C CA . ALA A 1 296 ? -10.755 11.404 20.149 1.00 88.25 296 ALA A CA 1
ATOM 2194 C C . ALA A 1 296 ? -11.028 10.004 19.581 1.00 88.25 296 ALA A C 1
ATOM 2196 O O . ALA A 1 296 ? -11.917 9.866 18.743 1.00 88.25 296 ALA A O 1
ATOM 2197 N N . LEU A 1 297 ? -10.368 8.971 20.116 1.00 95.75 297 LEU A N 1
ATOM 2198 C CA . LEU A 1 297 ? -10.580 7.590 19.668 1.00 95.75 297 LEU A CA 1
ATOM 2199 C C . LEU A 1 297 ? -12.014 7.113 19.940 1.00 95.75 297 LEU A C 1
ATOM 2201 O O . LEU A 1 297 ? -12.625 6.416 19.135 1.00 95.75 297 LEU A O 1
ATOM 2205 N N . LYS A 1 298 ? -12.607 7.534 21.063 1.00 96.88 298 LYS A N 1
ATOM 2206 C CA . LYS A 1 298 ? -14.008 7.216 21.348 1.00 96.88 298 LYS A CA 1
ATOM 2207 C C . LYS A 1 298 ? -14.943 7.798 20.295 1.00 96.88 298 LYS A C 1
ATOM 2209 O O . LYS A 1 298 ? -15.909 7.129 19.959 1.00 96.88 298 LYS A O 1
ATOM 2214 N N . ASN A 1 299 ? -14.721 9.027 19.823 1.00 88.56 299 ASN A N 1
ATOM 2215 C CA . ASN A 1 299 ? -15.577 9.639 18.800 1.00 88.56 299 ASN A CA 1
ATOM 2216 C C . ASN A 1 299 ? -15.500 8.890 17.468 1.00 88.56 299 ASN A C 1
ATOM 2218 O O . ASN A 1 299 ? -16.528 8.739 16.817 1.00 88.56 299 ASN A O 1
ATOM 2222 N N . GLU A 1 300 ? -14.317 8.399 17.101 1.00 89.88 300 GLU A N 1
ATOM 2223 C CA . GLU A 1 300 ? -14.128 7.545 15.928 1.00 89.88 300 GLU A CA 1
ATOM 2224 C C . GLU A 1 300 ? -14.941 6.254 16.064 1.00 89.88 300 GLU A C 1
ATOM 2226 O O . GLU A 1 300 ? -15.862 6.018 15.286 1.00 89.88 300 GLU A O 1
ATOM 2231 N N . PHE A 1 301 ? -14.717 5.483 17.133 1.00 96.06 301 PHE A N 1
ATOM 2232 C CA . PHE A 1 301 ? -15.497 4.269 17.374 1.00 96.06 301 PHE A CA 1
ATOM 2233 C C . PHE A 1 301 ? -16.992 4.546 17.538 1.00 96.06 301 PHE A C 1
ATOM 2235 O O . PHE A 1 301 ? -17.803 3.707 17.170 1.00 96.06 301 PHE A O 1
ATOM 2242 N N . ALA A 1 302 ? -17.399 5.678 18.111 1.00 93.94 302 ALA A N 1
ATOM 2243 C CA . ALA A 1 302 ? -18.810 6.041 18.196 1.00 93.94 302 ALA A CA 1
ATOM 2244 C C . ALA A 1 302 ? -19.421 6.229 16.805 1.00 93.94 302 ALA A C 1
ATOM 2246 O O . ALA A 1 302 ? -20.472 5.654 16.553 1.00 93.94 302 ALA A O 1
ATOM 2247 N N . GLY A 1 303 ? -18.736 6.944 15.907 1.00 87.25 303 GLY A N 1
ATOM 2248 C CA . GLY A 1 303 ? -19.183 7.132 14.527 1.00 87.25 303 GLY A CA 1
ATOM 2249 C C . GLY A 1 303 ? -19.404 5.808 13.800 1.00 87.25 303 GLY A C 1
ATOM 2250 O O . GLY A 1 303 ? -20.443 5.634 13.178 1.00 87.25 303 GLY A O 1
ATOM 2251 N N . LEU A 1 304 ? -18.480 4.859 13.962 1.00 92.12 304 LEU A N 1
ATOM 2252 C CA . LEU A 1 304 ? -18.567 3.528 13.354 1.00 92.12 304 LEU A CA 1
ATOM 2253 C C . LEU A 1 304 ? -19.661 2.653 13.990 1.00 92.12 304 LEU A C 1
ATOM 2255 O O . LEU A 1 304 ? -20.479 2.043 13.314 1.00 92.12 304 LEU A O 1
ATOM 2259 N N . ASN A 1 305 ? -19.735 2.618 15.323 1.00 96.31 305 ASN A N 1
ATOM 2260 C CA . ASN A 1 305 ? -20.724 1.809 16.046 1.00 96.31 305 ASN A CA 1
ATOM 2261 C C . ASN A 1 305 ? -22.174 2.303 15.866 1.00 96.31 305 ASN A C 1
ATOM 2263 O O . ASN A 1 305 ? -23.099 1.635 16.330 1.00 96.31 305 ASN A O 1
ATOM 2267 N N . GLU A 1 306 ? -22.376 3.488 15.287 1.00 93.69 306 GLU A N 1
ATOM 2268 C CA . GLU A 1 306 ? -23.677 4.145 15.111 1.00 93.69 306 GLU A CA 1
ATOM 2269 C C . GLU A 1 306 ? -24.146 4.167 13.645 1.00 93.69 306 GLU A C 1
ATOM 2271 O O . GLU A 1 306 ? -25.119 4.851 13.327 1.00 93.69 306 GLU A O 1
ATOM 2276 N N . GLN A 1 307 ? -23.511 3.393 12.758 1.00 87.00 307 GLN A N 1
ATOM 2277 C CA . GLN A 1 307 ? -23.855 3.363 11.329 1.00 87.00 307 GLN A CA 1
ATOM 2278 C C . GLN A 1 307 ? -25.141 2.579 11.007 1.00 87.00 307 GLN A C 1
ATOM 2280 O O . GLN A 1 307 ? -25.708 2.725 9.927 1.00 87.00 307 GLN A O 1
ATOM 2285 N N . GLY A 1 308 ? -25.667 1.818 11.972 1.00 88.81 308 GLY A N 1
ATOM 2286 C CA . GLY A 1 308 ? -26.914 1.063 11.848 1.00 88.81 308 GLY A CA 1
ATOM 2287 C C . GLY A 1 308 ? -26.683 -0.414 12.139 1.00 88.81 308 GLY A C 1
ATOM 2288 O O . GLY A 1 308 ? -25.817 -1.038 11.540 1.00 88.81 308 GLY A O 1
ATOM 2289 N N . CYS A 1 309 ? -27.439 -0.968 13.088 1.00 92.38 309 CYS A N 1
ATOM 2290 C CA . CYS A 1 309 ? -27.246 -2.345 13.535 1.00 92.38 309 CYS A CA 1
ATOM 2291 C C . CYS A 1 309 ? -28.053 -3.310 12.647 1.00 92.38 309 CYS A C 1
ATOM 2293 O O . CYS A 1 309 ? -29.277 -3.164 12.588 1.00 92.38 309 CYS A O 1
ATOM 2295 N N . PRO A 1 310 ? -27.407 -4.288 11.987 1.00 91.81 310 PRO A N 1
ATOM 2296 C CA . PRO A 1 310 ? -28.071 -5.253 11.108 1.00 91.81 310 PRO A CA 1
ATOM 2297 C C . PRO A 1 310 ? -28.607 -6.465 11.881 1.00 91.81 310 PRO A C 1
ATOM 2299 O O . PRO A 1 310 ? -29.340 -7.291 11.338 1.00 91.81 310 PRO A O 1
ATOM 2302 N N . LEU A 1 311 ? -28.216 -6.583 13.150 1.00 90.19 311 LEU A N 1
ATOM 2303 C CA . LEU A 1 311 ? -28.563 -7.680 14.037 1.00 90.19 311 LEU A CA 1
ATOM 2304 C C . LEU A 1 311 ? -29.880 -7.386 14.782 1.00 90.19 311 LEU A C 1
ATOM 2306 O O . LEU A 1 311 ? -30.270 -6.227 14.944 1.00 90.19 311 LEU A O 1
ATOM 2310 N N . ASN A 1 312 ? -30.577 -8.449 15.198 1.00 76.25 312 ASN A N 1
ATOM 2311 C CA . ASN A 1 312 ? -31.942 -8.393 15.748 1.00 76.25 312 ASN A CA 1
ATOM 2312 C C . ASN A 1 312 ? -32.003 -8.042 17.239 1.00 76.25 312 ASN A C 1
ATOM 2314 O O . ASN A 1 312 ? -31.210 -8.597 18.029 1.00 76.25 312 ASN A O 1
#

Mean predicted aligned error: 13.53 Å

Secondary structure (DSSP, 8-state):
-----------------GGGT---SS-----------SS------------SS---EEEEEEEEEEE-TTSPTTTTSPPPEEEE----SS-EEEEEEEEEES---GGGSSSS----EEEEEETTEEEEEET--SSSSBTTEEEEEEEEEE-TT--EEEEEEE---TT---SPPPPEEEEEEEEEEPPPGGGTT---B--HHHHTSGGGGGGPPTT----SS--TTSBGGGTS-SSSTT-BHHHHHT--SSTHHHHHHHHHHHHHHTTTTS--SS-HHHHHHHHHHHSS--HHHHHHHHHHHHHHHTSB----

Foldseek 3Di:
DDDDPDPDDDDDDDDDCPVVPQDDPDDGDDDDDPDDDPDDDQDDDDDDDDCPVFDWDKDKDFDWFWAFCPDDPPNNFGDKDKDFAAFAQAKWKKKKKWKKFQFADDQLVPDHGAWKWKWKAWPNDTDIRIRPGHQPPHNRIDIDMDIDIHGGPTTMMIMTIHQDDPVPPVGRTTTMITGMMMMIIGDHVLLPDLWAAAALVQCLDPVCQVLQFPPEHLDPDPDQRQCPVSQAPPPDPPDGLNVLSVDDDAAQSLLSNLLSRLLRCLRGPTSFSDHNVVSRVQRRVCPPHDSVSSRVNSVVSRSRNPSHHPGD

Radius of gyration: 26.67 Å; Cα contacts (8 Å, |Δi|>4): 614; chains: 1; bounding box: 70×42×72 Å

Organism: NCBI:txid1859130